Protein AF-A0A812RC47-F1 (afdb_monomer_lite)

Foldseek 3Di:
DDDPPPDPPPDPVVVVVVVVVVVLVVLLVCVVVVPPVLLVLLQVLLVLLQVQLQLLLLQLLCVLQVCVVPDDDPVADLQQLPLLPLLDASNNSNSSSNSVVVVLVVDPVNVVSLVSLQVSLVSNVSCVVSVHDHDDDVSSLVSLVSNLVSLVVVVVVCVVPVGGDSLSSLVSSLVSSCVNPPSSVVVNVSSLVVVVVVVVDDDDPDDDPPPSCVVVVVVVVVVVVVPDDD

Organism: NCBI:txid1628268

pLDDT: mean 75.76, std 19.83, range [28.8, 97.38]

Structure (mmCIF, N/CA/C/O backbone):
data_AF-A0A812RC47-F1
#
_entry.id   AF-A0A812RC47-F1
#
loop_
_atom_site.group_PDB
_atom_site.id
_atom_site.type_symbol
_atom_site.label_atom_id
_atom_site.label_alt_id
_atom_site.label_comp_id
_atom_site.label_asym_id
_atom_site.label_entity_id
_atom_site.label_seq_id
_atom_site.pdbx_PDB_ins_code
_atom_site.Cartn_x
_atom_site.Cartn_y
_atom_site.Cartn_z
_atom_site.occupancy
_atom_site.B_iso_or_equiv
_atom_site.auth_seq_id
_atom_site.auth_comp_id
_atom_site.auth_asym_id
_atom_site.auth_atom_id
_atom_site.pdbx_PDB_model_num
ATOM 1 N N . MET A 1 1 ? -8.086 52.371 41.389 1.00 37.16 1 MET A N 1
ATOM 2 C CA . MET A 1 1 ? -8.359 52.143 39.956 1.00 37.16 1 MET A CA 1
ATOM 3 C C . MET A 1 1 ? -7.541 50.956 39.489 1.00 37.16 1 MET A C 1
ATOM 5 O O . MET A 1 1 ? -6.369 50.942 39.816 1.00 37.16 1 MET A O 1
ATOM 9 N N . ALA A 1 2 ? -8.203 50.021 38.792 1.00 38.41 2 ALA A N 1
ATOM 10 C CA . ALA A 1 2 ? -7.694 49.027 37.831 1.00 38.41 2 ALA A CA 1
ATOM 11 C C . ALA A 1 2 ? -6.428 48.220 38.200 1.00 38.41 2 ALA A C 1
ATOM 13 O O . ALA A 1 2 ? -5.376 48.765 38.474 1.00 38.41 2 ALA A O 1
ATOM 14 N N . GLY A 1 3 ? -6.398 46.896 38.152 1.00 35.88 3 GLY A N 1
ATOM 15 C CA . GLY A 1 3 ? -7.344 45.906 37.667 1.00 35.88 3 GLY A CA 1
ATOM 16 C C . GLY A 1 3 ? -6.623 44.568 37.795 1.00 35.88 3 GLY A C 1
ATOM 17 O O . GLY A 1 3 ? -5.511 44.408 37.297 1.00 35.88 3 GLY A O 1
ATOM 18 N N . ARG A 1 4 ? -7.220 43.630 38.532 1.00 44.53 4 ARG A N 1
ATOM 19 C CA . ARG A 1 4 ? -6.774 42.236 38.545 1.00 44.53 4 ARG A CA 1
ATOM 20 C C . ARG A 1 4 ? -7.010 41.693 37.139 1.00 44.53 4 ARG A C 1
ATOM 22 O O . ARG A 1 4 ? -8.160 41.502 36.761 1.00 44.53 4 ARG A O 1
ATOM 29 N N . VAL A 1 5 ? -5.941 41.462 36.380 1.00 44.97 5 VAL A N 1
ATOM 30 C CA . VAL A 1 5 ? -6.005 40.659 35.155 1.00 44.97 5 VAL A CA 1
ATOM 31 C C . VAL A 1 5 ? -6.141 39.204 35.595 1.00 44.97 5 VAL A C 1
ATOM 33 O O . VAL A 1 5 ? -5.165 38.476 35.749 1.00 44.97 5 VAL A O 1
ATOM 36 N N . ALA A 1 6 ? -7.373 38.819 35.909 1.00 51.12 6 ALA A N 1
ATOM 37 C CA . ALA A 1 6 ? -7.794 37.437 35.834 1.00 51.12 6 ALA A CA 1
ATOM 38 C C . ALA A 1 6 ? -8.143 37.183 34.367 1.00 51.12 6 ALA A C 1
ATOM 40 O O . ALA A 1 6 ? -9.081 37.788 33.872 1.00 51.12 6 ALA A O 1
ATOM 41 N N . ASP A 1 7 ? -7.349 36.359 33.688 1.00 45.44 7 ASP A N 1
ATOM 42 C CA . ASP A 1 7 ? -7.797 35.564 32.539 1.00 45.44 7 ASP A CA 1
ATOM 43 C C . ASP A 1 7 ? -6.724 34.524 32.200 1.00 45.44 7 ASP A C 1
ATOM 45 O O . ASP A 1 7 ? -6.014 34.571 31.195 1.00 45.44 7 ASP A O 1
ATOM 49 N N . ALA A 1 8 ? -6.586 33.544 33.094 1.00 50.69 8 ALA A N 1
ATOM 50 C CA . ALA A 1 8 ? -5.956 32.283 32.747 1.00 50.69 8 ALA A CA 1
ATOM 51 C C . ALA A 1 8 ? -6.941 31.495 31.870 1.00 50.69 8 ALA A C 1
ATOM 53 O O . ALA A 1 8 ? -7.723 30.692 32.377 1.00 50.69 8 ALA A O 1
ATOM 54 N N . LYS A 1 9 ? -6.911 31.720 30.550 1.00 55.75 9 LYS A N 1
ATOM 55 C CA . LYS A 1 9 ? -7.492 30.776 29.585 1.00 55.75 9 LYS A CA 1
ATOM 56 C C . LYS A 1 9 ? -6.727 29.457 29.704 1.00 55.75 9 LYS A C 1
ATOM 58 O O . LYS A 1 9 ? -5.675 29.275 29.092 1.00 55.75 9 LYS A O 1
ATOM 63 N N . LEU A 1 10 ? -7.220 28.545 30.542 1.00 56.00 10 LEU A N 1
ATOM 64 C CA . LEU A 1 10 ? -6.820 27.143 30.477 1.00 56.00 10 LEU A CA 1
ATOM 65 C C . LEU A 1 10 ? -7.152 26.649 29.061 1.00 56.00 10 LEU A C 1
ATOM 67 O O . LEU A 1 10 ? -8.246 26.925 28.574 1.00 56.00 10 LEU A O 1
ATOM 71 N N . PRO A 1 11 ? -6.207 26.025 28.345 1.00 58.69 11 PRO A N 1
ATOM 72 C CA . PRO A 1 11 ? -6.233 26.102 26.897 1.00 58.69 11 PRO A CA 1
ATOM 73 C C . PRO A 1 11 ? -7.091 24.961 26.343 1.00 58.69 11 PRO A C 1
ATOM 75 O O . PRO A 1 11 ? -6.933 23.818 26.772 1.00 58.69 11 PRO A O 1
ATOM 78 N N . GLU A 1 12 ? -7.965 25.279 25.387 1.00 70.56 12 GLU A N 1
ATOM 79 C CA . GLU A 1 12 ? -9.000 24.431 24.754 1.00 70.56 12 GLU A CA 1
ATOM 80 C C . GLU A 1 12 ? -8.549 23.000 24.379 1.00 70.56 12 GLU A C 1
ATOM 82 O O . GLU A 1 12 ? -9.361 22.080 24.289 1.00 70.56 12 GLU A O 1
ATOM 87 N N . TRP A 1 13 ? -7.243 22.766 24.217 1.00 73.94 13 TRP A N 1
ATOM 88 C CA . TRP A 1 13 ? -6.687 21.437 23.967 1.00 73.94 13 TRP A CA 1
ATOM 89 C C . TRP A 1 13 ? -6.855 20.464 25.143 1.00 73.94 13 TRP A C 1
ATOM 91 O O . TRP A 1 13 ? -6.931 19.262 24.906 1.00 73.94 13 TRP A O 1
ATOM 101 N N . LYS A 1 14 ? -6.920 20.935 26.398 1.00 78.38 14 LYS A N 1
ATOM 102 C CA . LYS A 1 14 ? -7.095 20.046 27.564 1.00 78.38 14 LYS A CA 1
ATOM 103 C C . LYS A 1 14 ? -8.460 19.365 27.542 1.00 78.38 14 LYS A C 1
ATOM 105 O O . LYS A 1 14 ? -8.533 18.153 27.739 1.00 78.38 14 LYS A O 1
ATOM 110 N N . ASP A 1 15 ? -9.504 20.124 27.225 1.00 83.56 15 ASP A N 1
ATOM 111 C CA . ASP A 1 15 ? -10.865 19.603 27.102 1.00 83.56 15 ASP A CA 1
ATOM 112 C C . ASP A 1 15 ? -10.965 18.643 25.911 1.00 83.56 15 ASP A C 1
ATOM 114 O O . ASP A 1 15 ? -11.517 17.549 26.041 1.00 83.56 15 ASP A O 1
ATOM 118 N N . ALA A 1 16 ? -10.345 18.986 24.776 1.00 79.12 16 ALA A N 1
ATOM 119 C CA . ALA A 1 16 ? -10.279 18.108 23.608 1.00 79.12 16 ALA A CA 1
ATOM 120 C C . ALA A 1 16 ? -9.553 16.781 23.905 1.00 79.12 16 ALA A C 1
ATOM 122 O O . ALA A 1 16 ? -10.048 15.711 23.547 1.00 79.12 16 ALA A O 1
ATOM 123 N N . VAL A 1 17 ? -8.417 16.824 24.610 1.00 81.00 17 VAL A N 1
ATOM 124 C CA . VAL A 1 17 ? -7.675 15.624 25.037 1.00 81.00 17 VAL A CA 1
ATOM 125 C C . VAL A 1 17 ? -8.506 14.777 25.997 1.00 81.00 17 VAL A C 1
ATOM 127 O O . VAL A 1 17 ? -8.524 13.549 25.884 1.00 81.00 17 VAL A O 1
ATOM 130 N N . GLN A 1 18 ? -9.229 15.406 26.923 1.00 87.81 18 GLN A N 1
ATOM 131 C CA . GLN A 1 18 ? -10.101 14.691 27.846 1.00 87.81 18 GLN A CA 1
ATOM 132 C C . GLN A 1 18 ? -11.252 13.991 27.110 1.00 87.81 18 GLN A C 1
ATOM 134 O O . GLN A 1 18 ? -11.511 12.816 27.371 1.00 87.81 18 GLN A O 1
ATOM 139 N N . GLN A 1 19 ? -11.893 14.663 26.150 1.00 86.25 19 GLN A N 1
ATOM 140 C CA . GLN A 1 19 ? -12.938 14.062 25.315 1.00 86.25 19 GLN A CA 1
ATOM 141 C C . GLN A 1 19 ? -12.402 12.902 24.467 1.00 86.25 19 GLN A C 1
ATOM 143 O O . GLN A 1 19 ? -13.005 11.827 24.440 1.00 86.25 19 GLN A O 1
ATOM 148 N N . ALA A 1 20 ? -11.238 13.076 23.837 1.00 82.06 20 ALA A N 1
ATOM 149 C CA . ALA A 1 20 ? -10.586 12.017 23.073 1.00 82.06 20 ALA A CA 1
ATOM 150 C C . ALA A 1 20 ? -10.277 10.794 23.952 1.00 82.06 20 ALA A C 1
ATOM 152 O O . ALA A 1 20 ? -10.589 9.669 23.572 1.00 82.06 20 ALA A O 1
ATOM 153 N N . SER A 1 21 ? -9.755 11.004 25.164 1.00 86.25 21 SER A N 1
ATOM 154 C CA . SER A 1 21 ? -9.466 9.932 26.127 1.00 86.25 21 SER A CA 1
ATOM 155 C C . SER A 1 21 ? -10.707 9.112 26.490 1.00 86.25 21 SER A C 1
ATOM 157 O O . SER A 1 21 ? -10.652 7.881 26.528 1.00 86.25 21 SER A O 1
ATOM 159 N N . LEU A 1 22 ? -11.853 9.766 26.708 1.00 92.31 22 LEU A N 1
ATOM 160 C CA . LEU A 1 22 ? -13.112 9.068 26.978 1.00 92.31 22 LEU A CA 1
ATOM 161 C C . LEU A 1 22 ? -13.549 8.210 25.788 1.00 92.31 22 LEU A C 1
ATOM 163 O O . LEU A 1 22 ? -13.948 7.062 25.981 1.00 92.31 22 LEU A O 1
ATOM 167 N N . LYS A 1 23 ? -13.417 8.738 24.569 1.00 91.62 23 LYS A N 1
ATOM 168 C CA . LYS A 1 23 ? -13.778 8.020 23.343 1.00 91.62 23 LYS A CA 1
ATOM 169 C C . LYS A 1 23 ? -12.860 6.839 23.057 1.00 91.62 23 LYS A C 1
ATOM 171 O O . LYS A 1 23 ? -13.359 5.773 22.713 1.00 91.62 23 LYS A O 1
ATOM 176 N N . VAL A 1 24 ? -11.556 6.984 23.286 1.00 87.81 24 VAL A N 1
ATOM 177 C CA . VAL A 1 24 ? -10.600 5.871 23.185 1.00 87.81 24 VAL A CA 1
ATOM 178 C C . VAL A 1 24 ? -10.946 4.780 24.199 1.00 87.81 24 VAL A C 1
ATOM 180 O O . VAL A 1 24 ? -11.031 3.617 23.828 1.00 87.81 24 VAL A O 1
ATOM 183 N N . ARG A 1 25 ? -11.251 5.131 25.457 1.00 91.12 25 ARG A N 1
ATOM 184 C CA . ARG A 1 25 ? -11.663 4.142 26.474 1.00 91.12 25 ARG A CA 1
ATOM 185 C C . ARG A 1 25 ? -12.954 3.415 26.103 1.00 91.12 25 ARG A C 1
ATOM 187 O O . ARG A 1 25 ? -13.061 2.214 26.335 1.00 91.12 25 ARG A O 1
ATOM 194 N N . GLU A 1 26 ? -13.940 4.135 25.573 1.00 94.06 26 GLU A N 1
ATOM 195 C CA . GLU A 1 26 ? -15.196 3.558 25.083 1.00 94.06 26 GLU A CA 1
ATOM 196 C C . GLU A 1 26 ? -14.932 2.572 23.937 1.00 94.06 26 GLU A C 1
ATOM 198 O O . GLU A 1 26 ? -15.389 1.432 23.982 1.00 94.06 26 GLU A O 1
ATOM 203 N N . PHE A 1 27 ? -14.125 2.980 22.959 1.00 92.44 27 PHE A N 1
ATOM 204 C CA . PHE A 1 27 ? -13.702 2.147 21.839 1.00 92.44 27 PHE A CA 1
ATOM 205 C C . PHE A 1 27 ? -12.956 0.883 22.298 1.00 92.44 27 PHE A C 1
ATOM 207 O O . PHE A 1 27 ? -13.330 -0.219 21.905 1.00 92.44 27 PHE A O 1
ATOM 214 N N . THR A 1 28 ? -11.974 1.009 23.198 1.00 91.50 28 THR A N 1
ATOM 215 C CA . THR A 1 28 ? -11.234 -0.134 23.760 1.00 91.50 28 THR A CA 1
ATOM 216 C C . THR A 1 28 ? -12.164 -1.116 24.468 1.00 91.50 28 THR A C 1
ATOM 218 O O . THR A 1 28 ? -12.041 -2.321 24.271 1.00 91.50 28 THR A O 1
ATOM 221 N N . LYS A 1 29 ? -13.132 -0.627 25.256 1.00 94.81 29 LYS A N 1
ATOM 222 C CA . LYS A 1 29 ? -14.120 -1.496 25.916 1.00 94.81 29 LYS A CA 1
ATOM 223 C C . LYS A 1 29 ? -14.969 -2.268 24.908 1.00 94.81 29 LYS A C 1
ATOM 225 O O . LYS A 1 29 ? -15.199 -3.456 25.104 1.00 94.81 29 LYS A O 1
ATOM 230 N N . ARG A 1 30 ? -15.419 -1.610 23.835 1.00 95.56 30 ARG A N 1
ATOM 231 C CA . ARG A 1 30 ? -16.206 -2.247 22.765 1.00 95.56 30 ARG A CA 1
ATOM 232 C C . ARG A 1 30 ? -15.398 -3.311 22.015 1.00 95.56 30 ARG A C 1
ATOM 234 O O . ARG A 1 30 ? -15.924 -4.386 21.742 1.00 95.56 30 ARG A O 1
ATOM 241 N N . LEU A 1 31 ? -14.110 -3.059 21.761 1.00 92.06 31 LEU A N 1
ATOM 242 C CA . LEU A 1 31 ? -13.199 -4.060 21.190 1.00 92.06 31 LEU A CA 1
ATOM 243 C C . LEU A 1 31 ? -12.995 -5.260 22.121 1.00 92.06 31 LEU A C 1
ATOM 245 O O . LEU A 1 31 ? -13.094 -6.404 21.687 1.00 92.06 31 LEU A O 1
ATOM 249 N N . GLN A 1 32 ? -12.764 -5.019 23.413 1.00 92.00 32 GLN A N 1
ATOM 250 C CA . GLN A 1 32 ? -12.616 -6.088 24.407 1.00 92.00 32 GLN A CA 1
ATOM 251 C C . GLN A 1 32 ? -13.890 -6.929 24.548 1.00 92.00 32 GLN A C 1
ATOM 253 O O . GLN A 1 32 ? -13.811 -8.134 24.767 1.00 92.00 32 GLN A O 1
ATOM 258 N N . ALA A 1 33 ? -15.056 -6.308 24.368 1.00 94.56 33 ALA A N 1
ATOM 259 C CA . ALA A 1 33 ? -16.343 -6.992 24.317 1.00 94.56 33 ALA A CA 1
ATOM 260 C C . ALA A 1 33 ? -16.590 -7.759 23.002 1.00 94.56 33 ALA A C 1
ATOM 262 O O . ALA A 1 33 ? -17.641 -8.380 22.868 1.00 94.56 33 ALA A O 1
ATOM 263 N N . GLN A 1 34 ? -15.649 -7.725 22.048 1.00 93.06 34 GLN A N 1
ATOM 264 C CA . GLN A 1 34 ? -15.748 -8.376 20.737 1.00 93.06 34 GLN A CA 1
ATOM 265 C C . GLN A 1 34 ? -17.022 -7.976 19.973 1.00 93.06 34 GLN A C 1
ATOM 267 O O . GLN A 1 34 ? -17.684 -8.804 19.348 1.00 93.06 34 GLN A O 1
ATOM 272 N N . GLU A 1 35 ? -17.390 -6.692 20.032 1.00 96.38 35 GLU A N 1
ATOM 273 C CA . GLU A 1 35 ? -18.564 -6.183 19.324 1.00 96.38 35 GLU A CA 1
ATOM 274 C C . GLU A 1 35 ? -18.412 -6.376 17.804 1.00 96.38 35 GLU A C 1
ATOM 276 O O . GLU A 1 35 ? -17.546 -5.768 17.174 1.00 96.38 35 GLU A O 1
ATOM 281 N N . ALA A 1 36 ? -19.277 -7.206 17.211 1.00 94.06 36 ALA A N 1
ATOM 282 C CA . ALA A 1 36 ? -19.145 -7.663 15.826 1.00 94.06 36 ALA A CA 1
ATOM 283 C C . ALA A 1 36 ? -19.060 -6.517 14.803 1.00 94.06 36 ALA A C 1
ATOM 285 O O . ALA A 1 36 ? -18.162 -6.500 13.966 1.00 94.06 36 ALA A O 1
ATOM 286 N N . SER A 1 37 ? -19.933 -5.513 14.919 1.00 94.88 37 SER A N 1
ATOM 287 C CA . SER A 1 37 ? -19.953 -4.351 14.018 1.00 94.88 37 SER A CA 1
ATOM 288 C C . SER A 1 37 ? -18.658 -3.533 14.078 1.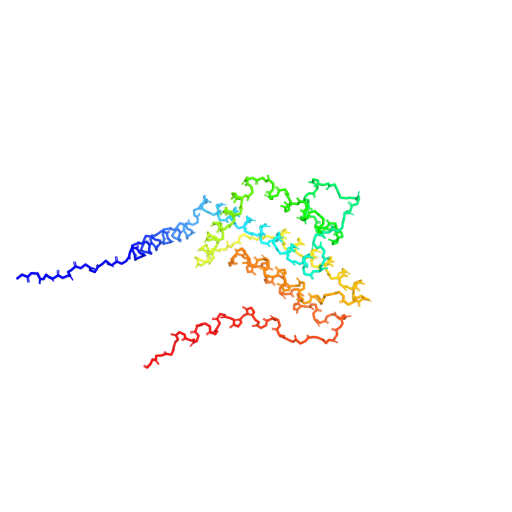00 94.88 37 SER A C 1
ATOM 290 O O . SER A 1 37 ? -18.223 -2.963 13.075 1.00 94.88 37 SER A O 1
ATOM 292 N N . LEU A 1 38 ? -18.018 -3.477 15.250 1.00 93.50 38 LEU A N 1
ATOM 293 C CA . LEU A 1 38 ? -16.746 -2.793 15.423 1.00 93.50 38 LEU A CA 1
ATOM 294 C C . LEU A 1 38 ? -15.606 -3.608 14.814 1.00 93.50 38 LEU A C 1
ATOM 296 O O . LEU A 1 38 ? -14.773 -3.034 14.121 1.00 93.50 38 LEU A O 1
ATOM 300 N N . LEU A 1 39 ? -15.592 -4.927 15.010 1.00 92.69 39 LEU A N 1
ATOM 301 C CA . LEU A 1 39 ? -14.596 -5.813 14.399 1.00 92.69 39 LEU A CA 1
ATOM 302 C C . LEU A 1 39 ? -14.667 -5.784 12.866 1.00 92.69 39 LEU A C 1
ATOM 304 O O . LEU A 1 39 ? -13.632 -5.666 12.214 1.00 92.69 39 LEU A O 1
ATOM 308 N N . GLU A 1 40 ? -15.872 -5.797 12.289 1.00 93.00 40 GLU A N 1
ATOM 309 C CA . GLU A 1 40 ? -16.079 -5.611 10.846 1.00 93.00 40 GLU A CA 1
ATOM 310 C C . GLU A 1 40 ? -15.547 -4.252 10.366 1.00 93.00 40 GLU A C 1
ATOM 312 O O . GLU A 1 40 ? -14.897 -4.155 9.324 1.00 93.00 40 GLU A O 1
ATOM 317 N N . CYS A 1 41 ? -15.775 -3.191 11.145 1.00 93.06 41 CYS A N 1
ATOM 318 C CA . CYS A 1 41 ? -15.248 -1.866 10.836 1.00 93.06 41 CYS A CA 1
ATOM 319 C C . CYS A 1 41 ? -13.710 -1.840 10.853 1.00 93.06 41 CYS A C 1
ATOM 321 O O . CYS A 1 41 ? -13.108 -1.252 9.952 1.00 93.06 41 CYS A O 1
ATOM 323 N N . ILE A 1 42 ? -13.073 -2.503 11.826 1.00 91.19 42 ILE A N 1
ATOM 324 C CA . ILE A 1 42 ? -11.610 -2.629 11.894 1.00 91.19 42 ILE A CA 1
ATOM 325 C C . ILE A 1 42 ? -11.064 -3.440 10.722 1.00 91.19 42 ILE A C 1
ATOM 327 O O . ILE A 1 42 ? -10.060 -3.036 10.144 1.00 91.19 42 ILE A O 1
ATOM 331 N N . ASP A 1 43 ? -11.729 -4.521 10.317 1.00 90.31 43 ASP A N 1
ATOM 332 C CA . ASP A 1 43 ? -11.318 -5.300 9.146 1.00 90.31 43 ASP A CA 1
ATOM 333 C C . ASP A 1 43 ? -11.318 -4.451 7.863 1.00 90.31 43 ASP A C 1
ATOM 335 O O . ASP A 1 43 ? -10.330 -4.405 7.124 1.00 90.31 43 ASP A O 1
ATOM 339 N N . VAL A 1 44 ? -12.401 -3.708 7.623 1.00 91.12 44 VAL A N 1
ATOM 340 C CA . VAL A 1 44 ? -12.503 -2.806 6.467 1.00 91.12 44 VAL A CA 1
ATOM 341 C C . VAL A 1 44 ? -11.453 -1.695 6.541 1.00 91.12 44 VAL A C 1
ATOM 343 O O . VAL A 1 44 ? -10.813 -1.386 5.532 1.00 91.12 44 VAL A O 1
ATOM 346 N N . ALA A 1 45 ? -11.253 -1.104 7.723 1.00 90.25 45 ALA A N 1
ATOM 347 C CA . ALA A 1 45 ? -10.234 -0.084 7.943 1.00 90.25 45 ALA A CA 1
ATOM 348 C C . ALA A 1 45 ? -8.830 -0.630 7.645 1.00 90.25 45 ALA A C 1
ATOM 350 O O . ALA A 1 45 ? -8.058 0.011 6.932 1.00 90.25 45 ALA A O 1
ATOM 351 N N . TYR A 1 46 ? -8.524 -1.839 8.114 1.00 87.31 46 TYR A N 1
ATOM 352 C CA . TYR A 1 46 ? -7.219 -2.460 7.932 1.00 87.31 46 TYR A CA 1
ATOM 353 C C . TYR A 1 46 ? -6.906 -2.746 6.465 1.00 87.31 46 TYR A C 1
ATOM 355 O O . TYR A 1 46 ? -5.838 -2.374 5.972 1.00 87.31 46 TYR A O 1
ATOM 363 N N . ARG A 1 47 ? -7.873 -3.306 5.728 1.00 88.38 47 ARG A N 1
ATOM 364 C CA . ARG A 1 47 ? -7.745 -3.525 4.280 1.00 88.38 47 ARG A CA 1
ATOM 365 C C . ARG A 1 47 ? -7.530 -2.224 3.514 1.00 88.38 47 ARG A C 1
ATOM 367 O O . ARG A 1 47 ? -6.706 -2.185 2.603 1.00 88.38 47 ARG A O 1
ATOM 374 N N . LEU A 1 48 ? -8.234 -1.153 3.886 1.00 88.81 48 LEU A N 1
ATOM 375 C CA . LEU A 1 48 ? -8.078 0.149 3.238 1.00 88.81 48 LEU A CA 1
ATOM 376 C C . LEU A 1 48 ? -6.671 0.724 3.445 1.00 88.81 48 LEU A C 1
ATOM 378 O O . LEU A 1 48 ? -6.058 1.207 2.494 1.00 88.81 48 LEU A O 1
ATOM 382 N N . VAL A 1 49 ? -6.159 0.646 4.673 1.00 86.31 49 VAL A N 1
ATOM 383 C CA . VAL A 1 49 ? -4.827 1.150 5.021 1.00 86.31 49 VAL A CA 1
ATOM 384 C C . VAL A 1 49 ? -3.736 0.375 4.291 1.00 86.31 49 VAL A C 1
ATOM 386 O O . VAL A 1 49 ? -2.827 0.983 3.731 1.00 86.31 49 VAL A O 1
ATOM 389 N N . LEU A 1 50 ? -3.839 -0.953 4.235 1.00 85.44 50 LEU A N 1
ATOM 390 C CA . LEU A 1 50 ? -2.865 -1.769 3.515 1.00 85.44 50 LEU A CA 1
ATOM 391 C C . LEU A 1 50 ? -2.940 -1.581 2.005 1.00 85.44 50 LEU A C 1
ATOM 393 O O . LEU A 1 50 ? -1.896 -1.484 1.371 1.00 85.44 50 LEU A O 1
ATOM 397 N N . ALA A 1 51 ? -4.137 -1.473 1.425 1.00 88.62 51 ALA A N 1
ATOM 398 C CA . ALA A 1 51 ? -4.280 -1.188 0.001 1.00 88.62 51 ALA A CA 1
ATOM 399 C C . ALA A 1 51 ? -3.592 0.130 -0.386 1.00 88.62 51 ALA A C 1
ATOM 401 O O . ALA A 1 51 ? -2.857 0.172 -1.373 1.00 88.62 51 ALA A O 1
ATOM 402 N N . GLU A 1 52 ? -3.796 1.189 0.401 1.00 88.31 52 GLU A N 1
ATOM 403 C CA . GLU A 1 52 ? -3.165 2.484 0.139 1.00 88.31 52 GLU A CA 1
ATOM 404 C C . GLU A 1 52 ? -1.656 2.444 0.417 1.00 88.31 52 GLU A C 1
ATOM 406 O O . GLU A 1 52 ? -0.876 2.932 -0.395 1.00 88.31 52 GLU A O 1
ATOM 411 N N . GLY A 1 53 ? -1.222 1.787 1.497 1.00 85.44 53 GLY A N 1
ATOM 412 C CA . GLY A 1 53 ? 0.197 1.623 1.815 1.00 85.44 53 GLY A CA 1
ATOM 413 C C . GLY A 1 53 ? 0.960 0.839 0.743 1.00 85.44 53 GLY A C 1
ATOM 414 O O . GLY A 1 53 ? 2.046 1.252 0.340 1.00 85.44 53 GLY A O 1
ATOM 415 N N . VAL A 1 54 ? 0.401 -0.269 0.245 1.00 89.19 54 VAL A N 1
ATOM 416 C CA . VAL A 1 54 ? 1.005 -1.070 -0.836 1.00 89.19 54 VAL A CA 1
ATOM 417 C C . VAL A 1 54 ? 1.102 -0.251 -2.117 1.00 89.19 54 VAL A C 1
ATOM 419 O O . VAL A 1 54 ? 2.154 -0.244 -2.753 1.00 89.19 54 VAL A O 1
ATOM 422 N N . ARG A 1 55 ? 0.050 0.497 -2.466 1.00 92.50 55 ARG A N 1
ATOM 423 C CA . ARG A 1 55 ? 0.061 1.408 -3.616 1.00 92.50 55 ARG A CA 1
ATOM 424 C C . ARG A 1 55 ? 1.170 2.456 -3.492 1.00 92.50 55 ARG A C 1
ATOM 426 O O . ARG A 1 55 ? 1.984 2.585 -4.405 1.00 92.50 55 ARG A O 1
ATOM 433 N N . SER A 1 56 ? 1.246 3.153 -2.356 1.00 89.94 56 SER A N 1
ATOM 434 C CA . SER A 1 56 ? 2.308 4.129 -2.074 1.00 89.94 56 SER A CA 1
ATOM 435 C C . SER A 1 56 ? 3.699 3.494 -2.126 1.00 89.94 56 SER A C 1
ATOM 437 O O . SER A 1 56 ? 4.630 4.091 -2.662 1.00 89.94 56 SER A O 1
ATOM 439 N N . GLY A 1 57 ? 3.836 2.272 -1.611 1.00 89.88 57 GLY A N 1
ATOM 440 C CA . GLY A 1 57 ? 5.053 1.469 -1.680 1.00 89.88 57 GLY A CA 1
ATOM 441 C C . GLY A 1 57 ? 5.504 1.184 -3.111 1.00 89.88 57 GLY A C 1
ATOM 442 O O . GLY A 1 57 ? 6.640 1.489 -3.465 1.00 89.88 57 GLY A O 1
ATOM 443 N N . ILE A 1 58 ? 4.605 0.664 -3.951 1.00 93.75 58 ILE A N 1
ATOM 444 C CA . ILE A 1 58 ? 4.876 0.375 -5.367 1.00 93.75 58 ILE A CA 1
ATOM 445 C C . ILE A 1 58 ? 5.310 1.644 -6.107 1.00 93.75 58 ILE A C 1
ATOM 447 O O . ILE A 1 58 ? 6.313 1.618 -6.822 1.00 93.75 58 ILE A O 1
ATOM 451 N N . ILE A 1 59 ? 4.600 2.760 -5.912 1.00 94.38 59 ILE A N 1
ATOM 452 C CA . ILE A 1 59 ? 4.930 4.044 -6.550 1.00 94.38 59 ILE A CA 1
ATOM 453 C C . ILE A 1 59 ? 6.310 4.530 -6.109 1.00 94.38 59 ILE A C 1
ATOM 455 O O . ILE A 1 59 ? 7.137 4.854 -6.961 1.00 94.38 59 ILE A O 1
ATOM 459 N N . ALA A 1 60 ? 6.584 4.539 -4.802 1.00 90.25 60 ALA A N 1
ATOM 460 C CA . ALA A 1 60 ? 7.873 4.968 -4.266 1.00 90.25 60 ALA A CA 1
ATOM 461 C C . ALA A 1 60 ? 9.024 4.110 -4.815 1.00 90.25 60 ALA A C 1
ATOM 463 O O . ALA A 1 60 ? 10.054 4.641 -5.226 1.00 90.25 60 ALA A O 1
ATOM 464 N N . THR A 1 61 ? 8.841 2.789 -4.896 1.00 90.94 61 THR A N 1
ATOM 465 C CA . THR A 1 61 ? 9.828 1.888 -5.499 1.00 90.94 61 THR A CA 1
ATOM 466 C C . THR A 1 61 ? 10.022 2.160 -6.992 1.00 90.94 61 THR A C 1
ATOM 468 O O . THR A 1 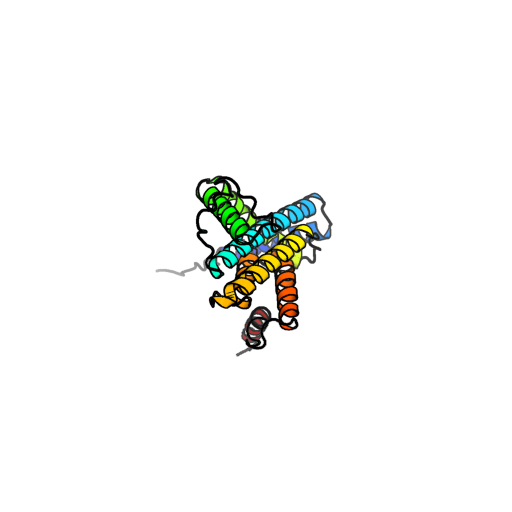61 ? 11.160 2.213 -7.452 1.00 90.94 61 THR A O 1
ATOM 471 N N . CYS A 1 62 ? 8.951 2.380 -7.759 1.00 93.75 62 CYS A N 1
ATOM 472 C CA . CYS A 1 62 ? 9.064 2.708 -9.183 1.00 93.75 62 CYS A CA 1
ATOM 473 C C . CYS A 1 62 ? 9.782 4.048 -9.404 1.00 93.75 62 CYS A C 1
ATOM 475 O O . CYS A 1 62 ? 10.624 4.147 -10.294 1.00 93.75 62 CYS A O 1
ATOM 477 N N . GLN A 1 63 ? 9.511 5.060 -8.574 1.00 92.38 63 GLN A N 1
ATOM 478 C CA . GLN A 1 63 ? 10.234 6.337 -8.586 1.00 92.38 63 GLN A CA 1
ATOM 479 C C . GLN A 1 63 ? 11.725 6.141 -8.301 1.00 92.38 63 GLN A C 1
ATOM 481 O O . GLN A 1 63 ? 12.569 6.634 -9.047 1.00 92.38 63 GLN A O 1
ATOM 486 N N . GLU A 1 64 ? 12.051 5.361 -7.272 1.00 89.00 64 GLU A N 1
ATOM 487 C CA . GLU A 1 64 ? 13.432 5.064 -6.886 1.00 89.00 64 GLU A CA 1
ATOM 488 C C . GLU A 1 64 ? 14.205 4.309 -7.983 1.00 89.00 64 GLU A C 1
ATOM 490 O O . GLU A 1 64 ? 15.411 4.500 -8.152 1.00 89.00 64 GLU A O 1
ATOM 495 N N . LEU A 1 65 ? 13.510 3.484 -8.769 1.00 89.50 65 LEU A N 1
ATOM 496 C CA . LEU A 1 65 ? 14.060 2.750 -9.911 1.00 89.50 65 LEU A CA 1
ATOM 497 C C . LEU A 1 65 ? 14.029 3.542 -11.228 1.00 89.50 65 LEU A C 1
ATOM 499 O O . LEU A 1 65 ? 14.368 2.988 -12.272 1.00 89.50 65 LEU A O 1
ATOM 503 N N . SER A 1 66 ? 13.653 4.826 -11.195 1.00 90.50 66 SER A N 1
ATOM 504 C CA . SER A 1 66 ? 13.518 5.682 -12.386 1.00 90.50 66 SER A CA 1
ATOM 505 C C . SER A 1 66 ? 12.527 5.139 -13.430 1.00 90.50 66 SER A C 1
ATOM 507 O O . SER A 1 66 ? 12.687 5.353 -14.628 1.00 90.50 66 SER A O 1
ATOM 509 N N . LEU A 1 67 ? 11.482 4.449 -12.967 1.00 92.06 67 LEU A N 1
ATOM 510 C CA . LEU A 1 67 ? 10.356 3.947 -13.764 1.00 92.06 67 LEU A CA 1
ATOM 511 C C . LEU A 1 67 ? 9.134 4.880 -13.703 1.00 92.06 67 LEU A C 1
ATOM 513 O O . LEU A 1 67 ? 8.029 4.475 -14.057 1.00 92.06 67 LEU A O 1
ATOM 517 N N . TRP A 1 68 ? 9.309 6.113 -13.216 1.00 93.75 68 TRP A N 1
ATOM 518 C CA . TRP A 1 68 ? 8.221 7.060 -12.982 1.00 93.75 68 TRP A CA 1
ATOM 519 C C . TRP A 1 68 ? 8.566 8.482 -13.471 1.00 93.75 68 TRP A C 1
ATOM 521 O O . TRP A 1 68 ? 9.517 9.071 -12.954 1.00 93.75 68 TRP A O 1
ATOM 531 N N . PRO A 1 69 ? 7.790 9.081 -14.397 1.00 93.31 69 PRO A N 1
ATOM 532 C CA . PRO A 1 69 ? 6.726 8.439 -15.165 1.00 93.31 69 PRO A CA 1
ATOM 533 C C . PRO A 1 69 ? 7.296 7.337 -16.082 1.00 93.31 69 PRO A C 1
ATOM 535 O O . PRO A 1 69 ? 8.405 7.489 -16.599 1.00 93.31 69 PRO A O 1
ATOM 538 N N . PRO A 1 70 ? 6.565 6.233 -16.289 1.00 92.25 70 PRO A N 1
ATOM 539 C CA . PRO A 1 70 ? 7.000 5.174 -17.187 1.00 92.25 70 PRO A CA 1
ATOM 540 C C . PRO A 1 70 ? 6.938 5.642 -18.651 1.00 92.25 70 PRO A C 1
ATOM 542 O O . PRO A 1 70 ? 6.075 6.453 -19.006 1.00 92.25 70 PRO A O 1
ATOM 545 N N . PRO A 1 71 ? 7.836 5.151 -19.525 1.00 87.38 71 PRO A N 1
ATOM 546 C CA . PRO A 1 71 ? 7.684 5.347 -20.960 1.00 87.38 71 PRO A CA 1
ATOM 547 C C . PRO A 1 71 ? 6.404 4.643 -21.445 1.00 87.38 71 PRO A C 1
ATOM 549 O O . PRO A 1 71 ? 6.108 3.554 -20.946 1.00 87.38 71 PRO A O 1
ATOM 552 N N . PRO A 1 72 ? 5.669 5.207 -22.425 1.00 81.12 72 PRO A N 1
ATOM 553 C CA . PRO A 1 72 ? 4.435 4.606 -22.919 1.00 81.12 72 PRO A CA 1
ATOM 554 C C . PRO A 1 72 ? 4.640 3.149 -23.335 1.00 81.12 72 PRO A C 1
ATOM 556 O O . PRO A 1 72 ? 5.469 2.849 -24.198 1.00 81.12 72 PRO A O 1
ATOM 559 N N . ASN A 1 73 ? 3.876 2.246 -22.725 1.00 85.25 73 ASN A N 1
ATOM 560 C CA . ASN A 1 73 ? 3.884 0.833 -23.072 1.00 85.25 73 ASN A CA 1
ATOM 561 C C . ASN A 1 73 ? 2.702 0.532 -24.008 1.00 85.25 73 ASN A C 1
ATOM 563 O O . ASN A 1 73 ? 1.561 0.636 -23.565 1.00 85.25 73 ASN A O 1
ATOM 567 N N . PRO A 1 74 ? 2.933 0.132 -25.273 1.00 82.50 74 PRO A N 1
ATOM 568 C CA . PRO A 1 74 ? 1.854 -0.111 -26.233 1.00 82.50 74 PRO A CA 1
ATOM 569 C C . PRO A 1 74 ? 0.978 -1.324 -25.879 1.00 82.50 74 PRO A C 1
ATOM 571 O O . PRO A 1 74 ? -0.043 -1.536 -26.521 1.00 82.50 74 PRO A O 1
ATOM 574 N N . HIS A 1 75 ? 1.380 -2.132 -24.894 1.00 88.88 75 HIS A N 1
ATOM 575 C CA . HIS A 1 75 ? 0.637 -3.304 -24.429 1.00 88.88 75 HIS A CA 1
ATOM 576 C C . HIS A 1 75 ? -0.179 -3.046 -23.154 1.00 88.88 75 HIS A C 1
ATOM 578 O O . HIS A 1 75 ? -0.757 -3.986 -22.612 1.00 88.88 75 HIS A O 1
ATOM 584 N N . VAL A 1 76 ? -0.194 -1.810 -22.647 1.00 93.25 76 VAL A N 1
ATOM 585 C CA . VAL A 1 76 ? -0.977 -1.416 -21.471 1.00 93.25 76 VAL A CA 1
ATOM 586 C C . VAL A 1 76 ? -1.902 -0.278 -21.875 1.00 93.25 76 VAL A C 1
ATOM 588 O O . VAL A 1 76 ? -1.443 0.808 -22.225 1.00 93.25 76 VAL A O 1
ATOM 591 N N . GLU A 1 77 ? -3.20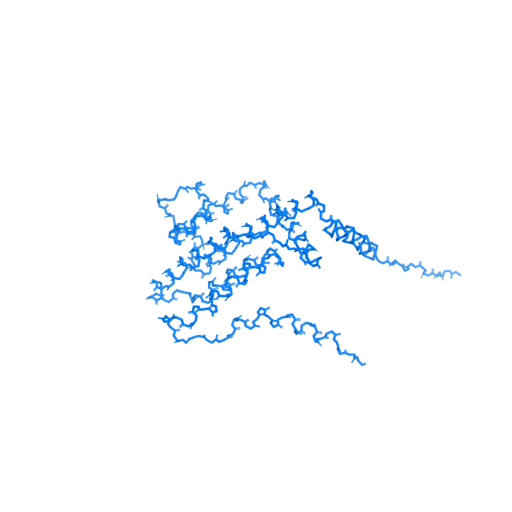5 -0.535 -21.818 1.00 93.12 77 GLU A N 1
ATOM 592 C CA . GLU A 1 77 ? -4.226 0.467 -22.117 1.00 93.12 77 GLU A CA 1
ATOM 593 C C . GLU A 1 77 ? -4.169 1.631 -21.115 1.00 93.12 77 GLU A C 1
ATOM 595 O O . GLU A 1 77 ? -3.769 1.469 -19.960 1.00 93.12 77 GLU A O 1
ATOM 600 N N . ALA A 1 78 ? -4.573 2.830 -21.542 1.00 89.50 78 ALA A N 1
ATOM 601 C CA . ALA A 1 78 ? -4.481 4.038 -20.713 1.00 89.50 78 ALA A CA 1
ATOM 602 C C . ALA A 1 78 ? -5.384 4.000 -19.464 1.00 89.50 78 ALA A C 1
ATOM 604 O O . ALA A 1 78 ? -5.115 4.693 -18.483 1.00 89.50 78 ALA A O 1
ATOM 605 N N . ASP A 1 79 ? -6.454 3.206 -19.496 1.00 92.25 79 ASP A N 1
ATOM 606 C CA . ASP A 1 79 ? -7.381 2.990 -18.387 1.00 92.25 79 ASP A CA 1
ATOM 607 C C . ASP A 1 79 ? -7.056 1.734 -17.556 1.00 92.25 79 ASP A C 1
ATOM 609 O O . ASP A 1 79 ? -7.647 1.543 -16.486 1.00 92.25 79 ASP A O 1
ATOM 613 N N . ASP A 1 80 ? -6.077 0.921 -17.977 1.00 95.75 80 ASP A N 1
ATOM 614 C CA . ASP A 1 80 ? -5.598 -0.224 -17.203 1.00 95.75 80 ASP A CA 1
ATOM 615 C C . ASP A 1 80 ? -4.847 0.266 -15.960 1.00 95.75 80 ASP A C 1
ATOM 617 O O . ASP A 1 80 ? -3.705 0.726 -16.015 1.00 95.75 80 ASP A O 1
ATOM 621 N N . CYS A 1 81 ? -5.521 0.157 -14.819 1.00 95.38 81 CYS A N 1
ATOM 622 C CA . CYS A 1 81 ? -5.022 0.538 -13.501 1.00 95.38 81 CYS A CA 1
ATOM 623 C C . CYS A 1 81 ? -4.737 -0.688 -12.614 1.00 95.38 81 CYS A C 1
ATOM 625 O O . CYS A 1 81 ? -4.693 -0.551 -11.392 1.00 95.38 81 CYS A O 1
ATOM 627 N N . CYS A 1 82 ? -4.612 -1.894 -13.185 1.00 95.56 82 CYS A N 1
ATOM 628 C CA . CYS A 1 82 ? -4.488 -3.153 -12.440 1.00 95.56 82 CYS A CA 1
ATOM 629 C C . CYS A 1 82 ? -3.071 -3.366 -11.867 1.00 95.56 82 CYS A C 1
ATOM 631 O O . CYS A 1 82 ? -2.408 -4.371 -12.120 1.00 95.56 82 CYS A O 1
ATOM 633 N N . PHE A 1 83 ? -2.555 -2.392 -11.116 1.00 95.44 83 PHE A N 1
ATOM 634 C CA . PHE A 1 83 ? -1.199 -2.443 -10.556 1.00 95.44 83 PHE A CA 1
ATOM 635 C C . PHE A 1 83 ? -1.032 -3.531 -9.485 1.00 95.44 83 PHE A C 1
ATOM 637 O O . PHE A 1 83 ? 0.091 -3.903 -9.160 1.00 95.44 83 PHE A O 1
ATOM 644 N N . GLN A 1 84 ? -2.141 -4.026 -8.928 1.00 95.12 84 GLN A N 1
ATOM 645 C CA . GLN A 1 84 ? -2.164 -5.123 -7.961 1.00 95.12 84 GLN A CA 1
ATOM 646 C C . GLN A 1 84 ? -1.818 -6.481 -8.585 1.00 95.12 84 GLN A C 1
ATOM 648 O O . GLN A 1 84 ? -1.512 -7.416 -7.851 1.00 95.12 84 GLN A O 1
ATOM 653 N N . ASP A 1 85 ? -1.879 -6.606 -9.914 1.00 95.31 85 ASP A N 1
ATOM 654 C CA . ASP A 1 85 ? -1.397 -7.787 -10.627 1.00 95.31 85 ASP A CA 1
ATOM 655 C C . ASP A 1 85 ? 0.137 -7.762 -10.696 1.00 95.31 85 ASP A C 1
ATOM 657 O O . ASP A 1 85 ? 0.754 -7.292 -11.656 1.00 95.31 85 ASP A O 1
ATOM 661 N N . THR A 1 86 ? 0.748 -8.263 -9.627 1.00 95.44 86 THR A N 1
ATOM 662 C CA . THR A 1 86 ? 2.199 -8.332 -9.421 1.00 95.44 86 THR A CA 1
ATOM 663 C C . THR A 1 86 ? 2.864 -9.530 -10.101 1.00 95.44 86 THR A C 1
ATOM 665 O O . THR A 1 86 ? 4.088 -9.691 -10.030 1.00 95.44 86 THR A O 1
ATOM 668 N N . SER A 1 87 ? 2.080 -10.337 -10.824 1.00 94.31 87 SER A N 1
ATOM 669 C CA . SER A 1 87 ? 2.590 -11.379 -11.716 1.00 94.31 87 SER A CA 1
ATOM 670 C C . SER A 1 87 ? 3.189 -10.794 -13.005 1.00 94.31 87 SER A C 1
ATOM 672 O O . SER A 1 87 ? 4.047 -11.416 -13.634 1.00 94.31 87 SER A O 1
ATOM 674 N N . ALA A 1 88 ? 2.787 -9.573 -13.377 1.00 95.50 88 ALA A N 1
ATOM 675 C CA . ALA A 1 88 ? 3.271 -8.877 -14.562 1.00 95.50 88 ALA A CA 1
ATOM 676 C C . ALA A 1 88 ? 4.730 -8.378 -14.418 1.00 95.50 88 ALA A C 1
ATOM 678 O O . ALA A 1 88 ? 5.213 -8.146 -13.308 1.00 95.50 88 ALA A O 1
ATOM 679 N N . PRO A 1 89 ? 5.460 -8.144 -15.528 1.00 95.06 89 PRO A N 1
ATOM 680 C CA . PRO A 1 89 ? 6.790 -7.532 -15.484 1.00 95.06 89 PRO A CA 1
ATOM 681 C C . PRO A 1 89 ? 6.787 -6.140 -14.833 1.00 95.06 89 PRO A C 1
ATOM 683 O O . PRO A 1 89 ? 5.843 -5.370 -15.011 1.00 95.06 89 PRO A O 1
ATOM 686 N N . LEU A 1 90 ? 7.882 -5.762 -14.158 1.00 94.94 90 LEU A N 1
ATOM 687 C CA . LEU A 1 90 ? 7.964 -4.492 -13.416 1.00 94.94 90 LEU A CA 1
ATOM 688 C C . LEU A 1 90 ? 7.581 -3.238 -14.237 1.00 94.94 90 LEU A C 1
ATOM 690 O O . LEU A 1 90 ? 6.844 -2.407 -13.706 1.00 94.94 90 LEU A O 1
ATOM 694 N N . PRO A 1 91 ? 7.978 -3.084 -15.519 1.00 94.88 91 PRO A N 1
ATOM 695 C CA . PRO A 1 91 ? 7.542 -1.940 -16.328 1.00 94.88 91 PRO A CA 1
ATOM 696 C C . PRO A 1 91 ? 6.027 -1.884 -16.570 1.00 94.88 91 PRO A C 1
ATOM 698 O O . PRO A 1 91 ? 5.462 -0.799 -16.674 1.00 94.88 91 PRO A O 1
ATOM 701 N N . VAL A 1 92 ? 5.359 -3.041 -16.648 1.00 96.62 92 VAL A N 1
ATOM 702 C CA . VAL A 1 92 ? 3.895 -3.122 -16.784 1.00 96.62 92 VAL A CA 1
ATOM 703 C C . VAL A 1 92 ? 3.229 -2.685 -15.481 1.00 96.62 92 VAL A C 1
ATOM 705 O O . VAL A 1 92 ? 2.322 -1.857 -15.512 1.00 96.62 92 VAL A O 1
ATOM 708 N N . ILE A 1 93 ? 3.730 -3.164 -14.336 1.00 97.12 93 ILE A N 1
ATOM 709 C CA . ILE A 1 93 ? 3.253 -2.741 -13.010 1.00 97.12 93 ILE A CA 1
ATOM 710 C C . ILE A 1 93 ? 3.405 -1.221 -12.847 1.00 97.12 93 ILE A C 1
ATOM 712 O O . ILE A 1 93 ? 2.459 -0.552 -12.433 1.00 97.12 93 ILE A O 1
ATOM 716 N N . ALA A 1 94 ? 4.561 -0.663 -13.225 1.00 96.50 94 ALA A N 1
ATOM 717 C CA . ALA A 1 94 ? 4.819 0.775 -13.161 1.00 96.50 94 ALA A CA 1
ATOM 718 C C . ALA A 1 94 ? 3.833 1.585 -14.022 1.00 96.50 94 ALA A C 1
ATOM 720 O O . ALA A 1 94 ? 3.287 2.581 -13.545 1.00 96.50 94 ALA A O 1
ATOM 721 N N . GLN A 1 95 ? 3.549 1.141 -15.256 1.00 97.00 95 GLN A N 1
ATOM 722 C CA . GLN A 1 95 ? 2.566 1.787 -16.136 1.00 97.00 95 GLN A CA 1
ATOM 723 C C . GLN A 1 95 ? 1.152 1.756 -15.549 1.00 97.00 95 GLN A C 1
ATOM 725 O O . GLN A 1 95 ? 0.495 2.794 -15.497 1.00 97.00 95 GLN A O 1
ATOM 730 N N . ARG A 1 96 ? 0.702 0.606 -15.037 1.00 97.38 96 ARG A N 1
ATOM 731 C CA . ARG A 1 96 ? -0.623 0.476 -14.409 1.00 97.38 96 ARG A CA 1
ATOM 732 C C . ARG A 1 96 ? -0.754 1.324 -13.143 1.00 97.38 96 ARG A C 1
ATOM 734 O O . ARG A 1 96 ? -1.795 1.936 -12.914 1.00 97.38 96 ARG A O 1
ATOM 741 N N . ALA A 1 97 ? 0.304 1.402 -12.334 1.00 96.62 97 ALA A N 1
ATOM 742 C CA . ALA A 1 97 ? 0.338 2.263 -11.152 1.00 96.62 97 ALA A CA 1
ATOM 743 C C . ALA A 1 97 ? 0.285 3.751 -11.539 1.00 96.62 97 ALA A C 1
ATOM 745 O O . ALA A 1 97 ? -0.396 4.535 -10.879 1.00 96.62 97 ALA A O 1
ATOM 746 N N . PHE A 1 98 ? 0.953 4.136 -12.630 1.00 96.44 98 PHE A N 1
ATOM 747 C CA . PHE A 1 98 ? 0.901 5.497 -13.164 1.00 96.44 98 PHE A CA 1
ATOM 748 C C . PHE A 1 98 ? -0.486 5.868 -13.690 1.00 96.44 98 PHE A C 1
ATOM 750 O O . PHE A 1 98 ? -0.970 6.965 -13.409 1.00 96.44 98 PHE A O 1
ATOM 757 N N . ASN A 1 99 ? -1.151 4.949 -14.389 1.00 95.56 99 ASN A N 1
ATOM 758 C CA . ASN A 1 99 ? -2.532 5.129 -14.829 1.00 95.56 99 ASN A CA 1
ATOM 759 C C . ASN A 1 99 ? -3.478 5.306 -13.625 1.00 95.56 99 ASN A C 1
ATOM 761 O O . ASN A 1 99 ? -4.307 6.219 -13.631 1.00 95.56 99 ASN A O 1
ATOM 765 N N . ASP A 1 100 ? -3.312 4.506 -12.558 1.00 95.31 100 ASP A N 1
ATOM 766 C CA . ASP A 1 100 ? -4.099 4.663 -11.325 1.00 95.31 100 ASP A CA 1
ATOM 767 C C . ASP A 1 100 ? -3.867 6.028 -10.664 1.00 95.31 100 ASP A C 1
ATOM 769 O O . ASP A 1 100 ? -4.837 6.692 -10.300 1.00 95.31 100 ASP A O 1
ATOM 773 N N . GLU A 1 101 ? -2.614 6.488 -10.562 1.00 94.12 101 GLU A N 1
ATOM 774 C CA . GLU A 1 101 ? -2.298 7.819 -10.024 1.00 94.12 101 GLU A CA 1
ATOM 775 C C . GLU A 1 101 ? -2.968 8.923 -10.851 1.00 94.12 101 GLU A C 1
ATOM 777 O O . GLU A 1 101 ? -3.644 9.793 -10.304 1.00 94.12 101 GLU A O 1
ATOM 782 N N . LYS A 1 102 ? -2.866 8.858 -12.184 1.00 93.19 102 LYS A N 1
ATOM 783 C CA . LYS A 1 102 ? -3.492 9.848 -13.071 1.00 93.19 102 LYS A CA 1
ATOM 784 C C . LYS A 1 102 ? -5.007 9.875 -12.951 1.00 93.19 102 LYS A C 1
ATOM 786 O O . LYS A 1 102 ? -5.600 10.954 -12.937 1.00 93.19 102 LYS A O 1
ATOM 791 N N . ARG A 1 103 ? -5.631 8.707 -12.817 1.00 91.62 103 ARG A N 1
ATOM 792 C CA . ARG A 1 103 ? -7.071 8.591 -12.581 1.00 91.62 103 ARG A CA 1
ATOM 793 C C . ARG A 1 103 ? -7.473 9.148 -11.212 1.00 91.62 103 ARG A C 1
ATOM 795 O O . ARG A 1 103 ? -8.545 9.735 -11.079 1.00 91.62 103 ARG A O 1
ATOM 802 N N . ARG A 1 104 ? -6.632 8.985 -10.188 1.00 90.19 104 ARG A N 1
ATOM 803 C CA . ARG A 1 104 ? -6.860 9.560 -8.853 1.00 90.19 104 ARG A CA 1
ATOM 804 C C . ARG A 1 104 ? -6.748 11.080 -8.856 1.00 90.19 104 ARG A C 1
ATOM 806 O O . ARG A 1 104 ? -7.573 11.738 -8.225 1.00 90.19 104 ARG A O 1
ATOM 813 N N . ASP A 1 105 ? -5.799 11.626 -9.608 1.00 87.94 105 ASP A N 1
ATOM 814 C CA . ASP A 1 105 ? -5.621 13.071 -9.769 1.00 87.94 105 ASP A CA 1
ATOM 815 C C . ASP A 1 105 ? -6.803 13.738 -10.490 1.00 87.94 105 ASP A C 1
ATOM 817 O O . ASP A 1 105 ? -7.152 14.880 -10.184 1.00 87.94 105 ASP A O 1
ATOM 821 N N . SER A 1 106 ? -7.444 13.041 -11.435 1.00 85.12 106 SER A N 1
ATOM 822 C CA . SER A 1 106 ? -8.521 13.605 -12.260 1.00 85.12 106 SER A CA 1
ATOM 823 C C . SER A 1 106 ? -9.905 13.601 -11.601 1.00 85.12 106 SER A C 1
ATOM 825 O O . SER A 1 106 ? -10.818 14.260 -12.100 1.00 85.12 106 SER A O 1
ATOM 827 N N . HIS A 1 107 ? -10.096 12.872 -10.497 1.00 82.94 107 HIS A N 1
ATOM 828 C CA . HIS A 1 107 ? -11.414 12.647 -9.901 1.00 82.94 107 HIS A CA 1
ATOM 829 C C . HIS A 1 107 ? -11.440 12.969 -8.396 1.00 82.94 107 HIS A C 1
ATOM 831 O O . HIS A 1 107 ? -10.836 12.283 -7.572 1.00 82.94 107 HIS A O 1
ATOM 837 N N . GLU A 1 108 ? -12.250 13.963 -8.009 1.00 79.81 108 GLU A N 1
ATOM 838 C CA . GLU A 1 108 ? -12.420 14.422 -6.614 1.00 79.81 108 GLU A CA 1
ATOM 839 C C . GLU A 1 108 ? -12.779 13.281 -5.636 1.00 79.81 108 GLU A C 1
ATOM 841 O O . GLU A 1 108 ? -12.390 13.303 -4.467 1.00 79.81 108 GLU A O 1
ATOM 846 N N . SER A 1 109 ? -13.471 12.239 -6.112 1.00 80.12 109 SER A N 1
ATOM 847 C CA . SER A 1 109 ? -13.842 11.057 -5.322 1.00 80.12 109 SER A CA 1
ATOM 848 C C . SER A 1 109 ? -12.643 10.331 -4.701 1.00 80.12 109 SER A C 1
ATOM 850 O O . SER A 1 109 ? -12.785 9.733 -3.632 1.00 80.12 109 SER A O 1
ATOM 852 N N . PHE A 1 110 ? -11.451 10.409 -5.301 1.00 80.81 110 PHE A N 1
ATOM 853 C CA . PHE A 1 110 ? -10.253 9.769 -4.749 1.00 80.81 110 PHE A CA 1
ATOM 854 C C . PHE A 1 110 ? -9.602 10.569 -3.619 1.00 80.81 110 PHE A C 1
ATOM 856 O O . PHE A 1 110 ? -8.976 9.975 -2.739 1.00 80.81 110 PHE A O 1
ATOM 863 N N . ARG A 1 111 ? -9.850 11.883 -3.521 1.00 77.94 111 ARG A N 1
ATOM 864 C CA . ARG A 1 111 ? -9.462 12.657 -2.326 1.00 77.94 111 ARG A CA 1
ATOM 865 C C . ARG A 1 111 ? -10.201 12.171 -1.084 1.00 77.94 111 ARG A C 1
ATOM 867 O O . ARG A 1 111 ? -9.640 12.157 0.011 1.00 77.94 111 ARG A O 1
ATOM 874 N N . LEU A 1 112 ? -11.455 11.739 -1.246 1.00 83.81 112 LEU A N 1
ATOM 875 C CA . LEU A 1 112 ? -12.212 11.121 -0.160 1.00 83.81 112 LEU A CA 1
ATOM 876 C C . LEU A 1 112 ? -11.616 9.764 0.236 1.00 83.81 112 LEU A C 1
ATOM 878 O O . LEU A 1 112 ? -11.589 9.451 1.422 1.00 83.81 112 LEU A O 1
ATOM 882 N N . LEU A 1 113 ? -11.116 8.980 -0.723 1.00 82.56 113 LEU A N 1
ATOM 883 C CA . LEU A 1 113 ? -10.458 7.702 -0.439 1.00 82.56 113 LEU A CA 1
ATOM 884 C C . LEU A 1 113 ? -9.180 7.887 0.380 1.00 82.56 113 LEU A C 1
ATOM 886 O O . LEU A 1 113 ? -9.030 7.209 1.392 1.00 82.56 113 LEU A O 1
ATOM 890 N N . TYR A 1 114 ? -8.334 8.860 0.028 1.00 80.69 114 TYR A N 1
ATOM 891 C CA . TYR A 1 114 ? -7.151 9.187 0.829 1.00 80.69 114 TYR A CA 1
ATOM 892 C C . TYR A 1 114 ? -7.533 9.589 2.262 1.00 80.69 114 TYR A C 1
ATOM 894 O O . TYR A 1 114 ? -7.033 9.016 3.226 1.00 80.69 114 TYR A O 1
ATOM 902 N N . LYS A 1 115 ? -8.513 10.492 2.427 1.00 84.62 115 LYS A N 1
ATOM 903 C CA . LYS A 1 115 ? -9.018 10.888 3.758 1.00 84.62 115 LYS A CA 1
ATOM 904 C C . LYS A 1 115 ? -9.562 9.705 4.564 1.00 84.62 115 LYS A C 1
ATOM 906 O O . LYS A 1 115 ? -9.357 9.641 5.778 1.00 84.62 115 LYS A O 1
ATOM 911 N N . LYS A 1 116 ? -10.261 8.774 3.907 1.00 88.25 116 LYS A N 1
ATOM 912 C CA . LYS A 1 116 ? -10.752 7.543 4.537 1.00 88.25 116 LYS A CA 1
ATOM 913 C C . LYS A 1 116 ? -9.597 6.644 4.969 1.00 88.25 116 LYS A C 1
ATOM 915 O O . LYS A 1 116 ? -9.644 6.162 6.091 1.00 88.25 116 LYS A O 1
ATOM 920 N N . ALA A 1 117 ? -8.568 6.468 4.140 1.00 85.31 117 ALA A N 1
ATOM 921 C CA . ALA A 1 117 ? -7.387 5.678 4.486 1.00 85.31 117 ALA A CA 1
ATOM 922 C C . ALA A 1 117 ? -6.632 6.283 5.682 1.00 85.31 117 ALA A C 1
ATOM 924 O O . ALA A 1 117 ? -6.329 5.570 6.633 1.00 85.31 117 ALA A O 1
ATOM 925 N N . THR A 1 118 ? -6.439 7.607 5.703 1.00 83.31 118 THR A N 1
ATOM 926 C CA . THR A 1 118 ? -5.842 8.311 6.852 1.00 83.31 118 THR A CA 1
ATOM 927 C C . THR A 1 118 ? -6.687 8.175 8.119 1.00 83.31 118 THR A C 1
ATOM 929 O O . THR A 1 118 ? -6.163 8.046 9.214 1.00 83.31 118 THR A O 1
ATOM 932 N N . THR A 1 119 ? -8.015 8.202 8.006 1.00 86.31 119 THR A N 1
ATOM 933 C CA . THR A 1 119 ? -8.888 8.023 9.178 1.00 86.31 119 THR A CA 1
ATOM 934 C C . THR A 1 119 ? -8.861 6.571 9.664 1.00 86.31 119 THR A C 1
ATOM 936 O O . THR A 1 119 ? -8.833 6.310 10.864 1.00 86.31 119 THR A O 1
ATOM 939 N N . ALA A 1 120 ? -8.840 5.624 8.727 1.00 89.25 120 ALA A N 1
ATOM 940 C CA . ALA A 1 120 ? -8.749 4.200 8.997 1.00 89.25 120 ALA A CA 1
ATOM 941 C C . ALA A 1 120 ? -7.436 3.823 9.697 1.00 89.25 120 ALA A C 1
ATOM 943 O O . ALA A 1 120 ? -7.472 2.961 10.572 1.00 89.25 120 ALA A O 1
ATOM 944 N N . SER A 1 121 ? -6.311 4.490 9.400 1.00 84.88 121 SER A N 1
ATOM 945 C CA . SER A 1 121 ? -5.042 4.211 10.088 1.00 84.88 121 SER A CA 1
ATOM 946 C C . SER A 1 121 ? -5.149 4.461 11.590 1.00 84.88 121 SER A C 1
ATOM 948 O O . SER A 1 121 ? -4.723 3.617 12.366 1.00 84.88 121 SER A O 1
ATOM 950 N N . PHE A 1 122 ? -5.831 5.531 12.020 1.00 85.00 122 PHE A N 1
ATOM 951 C CA . PHE A 1 122 ? -6.069 5.768 13.448 1.00 85.00 122 PHE A CA 1
ATOM 952 C C . PHE A 1 122 ? -6.897 4.655 14.099 1.00 85.00 122 PHE A C 1
ATOM 954 O O . PHE A 1 122 ? -6.599 4.247 15.217 1.00 85.00 122 PHE A O 1
ATOM 961 N N . LEU A 1 123 ? -7.931 4.147 13.416 1.00 88.88 123 LEU A N 1
ATOM 962 C CA . LEU A 1 123 ? -8.755 3.053 13.945 1.00 88.88 123 LEU A CA 1
ATOM 963 C C . LEU A 1 123 ? -7.938 1.775 14.138 1.00 88.88 123 LEU A C 1
ATOM 965 O O . LEU A 1 123 ? -8.073 1.113 15.166 1.00 88.88 123 LEU A O 1
ATOM 969 N N . VAL A 1 124 ? -7.086 1.448 13.166 1.00 87.50 124 VAL A N 1
ATOM 970 C CA . VAL A 1 124 ? -6.209 0.278 13.240 1.00 87.50 124 VAL A CA 1
ATOM 971 C C . VAL A 1 124 ? -5.155 0.455 14.330 1.00 87.50 124 VAL A C 1
ATOM 973 O O . VAL A 1 124 ? -4.947 -0.470 15.109 1.00 87.50 124 VAL A O 1
ATOM 976 N N . ASP A 1 125 ? -4.541 1.635 14.436 1.00 83.88 125 ASP A N 1
ATOM 977 C CA . ASP A 1 125 ? -3.542 1.932 15.464 1.00 83.88 125 ASP A CA 1
ATOM 978 C C . ASP A 1 125 ? -4.155 1.781 16.870 1.00 83.88 125 ASP A C 1
ATOM 980 O O . ASP A 1 125 ? -3.600 1.083 17.717 1.00 83.88 125 ASP A O 1
ATOM 984 N N . PHE A 1 126 ? -5.354 2.334 17.109 1.00 86.12 126 PHE A N 1
ATOM 985 C CA . PHE A 1 126 ? -6.053 2.155 18.388 1.00 86.12 126 PHE A CA 1
ATOM 986 C C . PHE A 1 126 ? -6.460 0.704 18.654 1.00 86.12 126 PHE A C 1
ATOM 988 O O . PHE A 1 126 ? -6.430 0.269 19.806 1.00 86.12 126 PHE A O 1
ATOM 995 N N . ALA A 1 127 ? -6.857 -0.049 17.626 1.00 87.00 127 ALA A N 1
ATOM 996 C CA . ALA A 1 127 ? -7.184 -1.463 17.777 1.00 87.00 127 ALA A CA 1
ATOM 997 C C . ALA A 1 127 ? -5.940 -2.289 18.140 1.00 87.00 127 ALA A C 1
ATOM 999 O O . ALA A 1 127 ? -5.993 -3.103 19.062 1.00 87.00 127 ALA A O 1
ATOM 1000 N N . SER A 1 128 ? -4.813 -2.022 17.478 1.00 84.88 128 SER A N 1
ATOM 1001 C CA . SER A 1 128 ? -3.525 -2.653 17.768 1.00 84.88 128 SER A CA 1
ATOM 1002 C C . SER A 1 128 ? -3.059 -2.352 19.195 1.00 84.88 128 SER A C 1
ATOM 1004 O O . SER A 1 128 ? -2.700 -3.271 19.928 1.00 84.88 128 SER A O 1
ATOM 1006 N N . GLU A 1 129 ? -3.126 -1.090 19.630 1.00 84.06 129 GLU A N 1
ATOM 1007 C CA . GLU A 1 129 ? -2.793 -0.683 21.008 1.00 84.06 129 GLU A CA 1
ATOM 1008 C C . GLU A 1 129 ? -3.732 -1.307 22.054 1.00 84.06 129 GLU A C 1
ATOM 1010 O O . GLU A 1 129 ? -3.331 -1.590 23.182 1.00 84.06 129 GLU A O 1
ATOM 1015 N N . ALA A 1 130 ? -4.986 -1.585 21.686 1.00 85.62 130 ALA A N 1
ATOM 1016 C CA . ALA A 1 130 ? -5.930 -2.318 22.528 1.00 85.62 130 ALA A CA 1
ATOM 1017 C C . ALA A 1 130 ? -5.662 -3.838 22.584 1.00 85.62 130 ALA A C 1
ATOM 1019 O O . ALA A 1 130 ? -6.387 -4.551 23.281 1.00 85.62 130 ALA A O 1
ATOM 1020 N N . GLY A 1 131 ? -4.645 -4.339 21.872 1.00 83.31 131 GLY A N 1
ATOM 1021 C CA . GLY A 1 131 ? -4.294 -5.758 21.803 1.00 83.31 131 GLY A CA 1
ATOM 1022 C C . GLY A 1 131 ? -5.201 -6.580 20.886 1.00 83.31 131 GLY A C 1
ATOM 1023 O O . GLY A 1 131 ? -5.215 -7.807 20.986 1.00 83.31 131 GLY A O 1
ATOM 1024 N N . GLN A 1 132 ? -5.977 -5.933 20.011 1.00 85.75 132 GLN A N 1
ATOM 1025 C CA . GLN A 1 132 ? -6.826 -6.636 19.057 1.00 85.75 132 GLN A CA 1
ATOM 1026 C C . GLN A 1 132 ? -5.959 -7.320 17.997 1.00 85.75 132 GLN A C 1
ATOM 1028 O O . GLN A 1 132 ? -5.129 -6.684 17.347 1.00 85.75 132 GLN A O 1
ATOM 1033 N N . ALA A 1 133 ? -6.197 -8.613 17.778 1.00 82.38 133 ALA A N 1
ATOM 1034 C CA . ALA A 1 133 ? -5.600 -9.317 16.654 1.00 82.38 133 ALA A CA 1
ATOM 1035 C C . ALA A 1 133 ? -6.149 -8.738 15.344 1.00 82.38 133 ALA A C 1
ATOM 1037 O O . ALA A 1 133 ? -7.367 -8.705 15.131 1.00 82.38 133 ALA A O 1
ATOM 1038 N N . LEU A 1 134 ? -5.245 -8.269 14.486 1.00 79.44 134 LEU A N 1
ATOM 1039 C CA . LEU A 1 134 ? -5.592 -7.785 13.157 1.00 79.44 134 LEU A CA 1
ATOM 1040 C C . LEU A 1 134 ? -5.778 -8.975 12.197 1.00 79.44 134 LEU A C 1
ATOM 1042 O O . LEU A 1 134 ? -5.089 -9.988 12.352 1.00 79.44 134 LEU A O 1
ATOM 1046 N N . PRO A 1 135 ? -6.705 -8.876 11.226 1.00 77.19 135 PRO A N 1
ATOM 1047 C CA . PRO A 1 135 ? -6.954 -9.931 10.251 1.00 77.19 135 PRO A CA 1
ATOM 1048 C C . PRO A 1 135 ? -5.685 -10.376 9.527 1.00 77.19 135 PRO A C 1
ATOM 1050 O O . PRO A 1 135 ? -4.838 -9.557 9.169 1.00 77.19 135 PRO A O 1
ATOM 1053 N N . ASP A 1 136 ? -5.576 -11.676 9.256 1.00 76.44 136 ASP A N 1
ATOM 1054 C CA . ASP A 1 136 ? -4.504 -12.162 8.401 1.00 76.44 136 ASP A CA 1
ATOM 1055 C C . ASP A 1 136 ? -4.774 -11.786 6.944 1.00 76.44 136 ASP A C 1
ATOM 1057 O O . ASP A 1 136 ? -5.842 -12.049 6.392 1.00 76.44 136 ASP A O 1
ATOM 1061 N N . LEU A 1 137 ? -3.787 -11.168 6.308 1.00 74.44 137 LEU A N 1
ATOM 1062 C CA . LEU A 1 137 ? -3.936 -10.572 4.987 1.00 74.44 137 LEU A CA 1
ATOM 1063 C C . LEU A 1 137 ? -2.958 -11.186 3.992 1.00 74.44 137 LEU A C 1
ATOM 1065 O O . LEU A 1 137 ? -2.190 -10.506 3.310 1.00 74.44 137 LEU A O 1
ATOM 1069 N N . GLN A 1 138 ? -3.040 -12.514 3.899 1.00 79.81 138 GLN A N 1
ATOM 1070 C CA . GLN A 1 138 ? -2.205 -13.362 3.051 1.00 79.81 138 GLN A CA 1
ATOM 1071 C C . GLN A 1 138 ? -2.127 -12.876 1.597 1.00 79.81 138 GLN A C 1
ATOM 1073 O O . GLN A 1 138 ? -1.056 -12.910 1.002 1.00 79.81 138 GLN A O 1
ATOM 1078 N N . HIS A 1 139 ? -3.224 -12.355 1.042 1.00 84.25 139 HIS A N 1
ATOM 1079 C CA . HIS A 1 139 ? -3.236 -11.817 -0.320 1.00 84.25 139 HIS A CA 1
ATOM 1080 C C . HIS A 1 139 ? -2.230 -10.667 -0.520 1.00 84.25 139 HIS A C 1
ATOM 1082 O O . HIS A 1 139 ? -1.480 -10.673 -1.492 1.00 84.25 139 HIS A O 1
ATOM 1088 N N . TYR A 1 140 ? -2.155 -9.717 0.419 1.00 83.81 140 TYR A N 1
ATOM 1089 C CA . TYR A 1 140 ? -1.199 -8.607 0.336 1.00 83.81 140 TYR A CA 1
ATOM 1090 C C . TYR A 1 140 ? 0.241 -9.078 0.549 1.00 83.81 140 TYR A C 1
ATOM 1092 O O . TYR A 1 140 ? 1.159 -8.508 -0.034 1.00 83.81 140 TYR A O 1
ATOM 1100 N N . ARG A 1 141 ? 0.445 -10.138 1.345 1.00 82.75 141 ARG A N 1
ATOM 1101 C CA . ARG A 1 141 ? 1.763 -10.770 1.490 1.00 82.75 141 ARG A CA 1
ATOM 1102 C C . ARG A 1 141 ? 2.244 -11.352 0.167 1.00 82.75 141 ARG A C 1
ATOM 1104 O O . ARG A 1 141 ? 3.332 -11.005 -0.271 1.00 82.75 141 ARG A O 1
ATOM 1111 N N . THR A 1 142 ? 1.409 -12.162 -0.487 1.00 87.75 142 THR A N 1
ATOM 1112 C CA . THR A 1 142 ? 1.710 -12.733 -1.806 1.00 87.75 142 THR A CA 1
ATOM 1113 C C . THR A 1 142 ? 1.983 -11.641 -2.839 1.00 87.75 142 THR A C 1
ATOM 1115 O O . THR A 1 142 ? 2.988 -11.713 -3.535 1.00 87.75 142 THR A O 1
ATOM 1118 N N . MET A 1 143 ? 1.157 -10.592 -2.875 1.00 89.94 143 MET A N 1
ATOM 1119 C CA . MET A 1 143 ? 1.342 -9.455 -3.782 1.00 89.94 143 MET A CA 1
ATOM 1120 C C . MET A 1 143 ? 2.688 -8.751 -3.570 1.00 89.94 143 MET A C 1
ATOM 1122 O O . MET A 1 143 ? 3.432 -8.509 -4.518 1.00 89.94 143 MET A O 1
ATOM 1126 N N . LEU A 1 144 ? 3.032 -8.435 -2.316 1.00 87.94 144 LEU A N 1
ATOM 1127 C CA . LEU A 1 144 ? 4.324 -7.831 -1.996 1.00 87.94 144 LEU A CA 1
ATOM 1128 C C . LEU A 1 144 ? 5.471 -8.773 -2.366 1.00 87.94 144 LEU A C 1
ATOM 1130 O O . LEU A 1 144 ? 6.464 -8.323 -2.927 1.00 87.94 144 LEU A O 1
ATOM 1134 N N . ASP A 1 145 ? 5.338 -10.072 -2.105 1.00 87.00 145 ASP A N 1
ATOM 1135 C CA . ASP A 1 145 ? 6.358 -11.055 -2.455 1.00 87.00 145 ASP A CA 1
ATOM 1136 C C . ASP A 1 145 ? 6.612 -11.155 -3.960 1.00 87.00 145 ASP A C 1
ATOM 1138 O O . ASP A 1 145 ? 7.765 -11.161 -4.402 1.00 87.00 145 ASP A O 1
ATOM 1142 N N . GLU A 1 146 ? 5.559 -11.199 -4.761 1.00 91.31 146 GLU A N 1
ATOM 1143 C CA . GLU A 1 146 ? 5.677 -11.185 -6.214 1.00 91.31 146 GLU A CA 1
ATOM 1144 C C . GLU A 1 146 ? 6.289 -9.872 -6.707 1.00 91.31 146 GLU A C 1
ATOM 1146 O O . GLU A 1 146 ? 7.220 -9.890 -7.513 1.00 91.31 146 GLU A O 1
ATOM 1151 N N . PHE A 1 147 ? 5.840 -8.732 -6.173 1.00 93.00 147 PHE A N 1
ATOM 1152 C CA . PHE A 1 147 ? 6.378 -7.424 -6.540 1.00 93.00 147 PHE A CA 1
ATOM 1153 C C . PHE A 1 147 ? 7.878 -7.318 -6.252 1.00 93.00 147 PHE A C 1
ATOM 1155 O O . PHE A 1 147 ? 8.653 -6.894 -7.110 1.00 93.00 147 PHE A O 1
ATOM 1162 N N . MET A 1 148 ? 8.309 -7.752 -5.067 1.00 88.69 148 MET A N 1
ATOM 1163 C CA . MET A 1 148 ? 9.721 -7.760 -4.686 1.00 88.69 148 MET A CA 1
ATOM 1164 C C . MET A 1 148 ? 10.543 -8.659 -5.619 1.00 88.69 148 MET A C 1
ATOM 1166 O O . MET A 1 148 ? 11.651 -8.287 -5.998 1.00 88.69 148 MET A O 1
ATOM 1170 N N . GLN A 1 149 ? 9.978 -9.778 -6.082 1.00 90.06 149 GLN A N 1
ATOM 1171 C CA . GLN A 1 149 ? 10.624 -10.622 -7.088 1.00 90.06 149 GLN A CA 1
ATOM 1172 C C . GLN A 1 149 ? 10.815 -9.882 -8.423 1.00 90.06 149 GLN A C 1
ATOM 1174 O O . GLN A 1 149 ? 11.893 -9.949 -9.010 1.00 90.06 149 GLN A O 1
ATOM 1179 N N . ARG A 1 150 ? 9.815 -9.118 -8.886 1.00 93.19 150 ARG A N 1
ATOM 1180 C CA . ARG A 1 150 ? 9.937 -8.299 -10.109 1.00 93.19 150 ARG A CA 1
ATOM 1181 C C . ARG A 1 150 ? 11.003 -7.207 -9.969 1.00 93.19 150 ARG A C 1
ATOM 1183 O O . ARG A 1 150 ? 11.700 -6.898 -10.934 1.00 93.19 150 ARG A O 1
ATOM 1190 N N . VAL A 1 151 ? 11.147 -6.631 -8.775 1.00 90.12 151 VAL A N 1
ATOM 1191 C CA . VAL A 1 151 ? 12.188 -5.638 -8.455 1.00 90.12 151 VAL A CA 1
ATOM 1192 C C . VAL A 1 151 ? 13.586 -6.263 -8.472 1.00 90.12 151 VAL A C 1
ATOM 1194 O O . VAL A 1 151 ? 14.514 -5.688 -9.045 1.00 90.12 151 VAL A O 1
ATOM 1197 N N . GLU A 1 152 ? 13.748 -7.448 -7.889 1.00 86.44 152 GLU A N 1
ATOM 1198 C CA . GLU A 1 152 ? 15.002 -8.210 -7.925 1.00 86.44 152 GLU A CA 1
ATOM 1199 C C . GLU A 1 152 ? 15.395 -8.558 -9.365 1.00 86.44 152 GLU A C 1
ATOM 1201 O O . GLU A 1 152 ? 16.514 -8.273 -9.791 1.00 86.44 152 GLU A O 1
ATOM 1206 N N . GLU A 1 153 ? 14.455 -9.088 -10.150 1.00 88.19 153 GLU A N 1
ATOM 1207 C CA . GLU A 1 153 ? 14.670 -9.395 -11.565 1.00 88.19 153 GLU A CA 1
ATOM 1208 C C . GLU A 1 153 ? 15.103 -8.148 -12.337 1.00 88.19 153 GLU A C 1
ATOM 1210 O O . GLU A 1 153 ? 16.108 -8.180 -13.046 1.00 88.19 153 GLU A O 1
ATOM 1215 N N . TRP A 1 154 ? 14.401 -7.027 -12.166 1.00 87.38 154 TRP A N 1
ATOM 1216 C CA . TRP A 1 154 ? 14.754 -5.767 -12.816 1.00 87.38 154 TRP A CA 1
ATOM 1217 C C . TRP A 1 154 ? 16.163 -5.302 -12.440 1.00 87.38 154 TRP A C 1
ATOM 1219 O O . TRP A 1 154 ? 17.000 -5.084 -13.313 1.00 87.38 154 TRP A O 1
ATOM 1229 N N . THR A 1 155 ? 16.467 -5.215 -11.144 1.00 83.81 155 THR A N 1
ATOM 1230 C CA . THR A 1 155 ? 17.777 -4.746 -10.660 1.00 83.81 155 THR A CA 1
ATOM 1231 C C . THR A 1 155 ? 18.929 -5.668 -11.069 1.00 83.81 155 THR A C 1
ATOM 1233 O O . THR A 1 155 ? 20.023 -5.176 -11.352 1.00 83.81 155 THR A O 1
ATOM 1236 N N . ALA A 1 156 ? 18.704 -6.979 -11.194 1.00 82.00 156 ALA A N 1
ATOM 1237 C CA . ALA A 1 156 ? 19.690 -7.928 -11.716 1.00 82.00 156 ALA A CA 1
ATOM 1238 C C . ALA A 1 156 ? 19.991 -7.706 -13.212 1.00 82.00 156 ALA A C 1
ATOM 1240 O O . ALA A 1 156 ? 21.144 -7.782 -13.640 1.00 82.00 156 ALA A O 1
ATOM 1241 N N . HIS A 1 157 ? 18.980 -7.373 -14.019 1.00 75.50 157 HIS A N 1
ATOM 1242 C CA . HIS A 1 157 ? 19.190 -7.012 -15.427 1.00 75.50 157 HIS A CA 1
ATOM 1243 C C . HIS A 1 157 ? 19.833 -5.621 -15.566 1.00 75.50 157 HIS A C 1
ATOM 1245 O O . HIS A 1 157 ? 20.677 -5.401 -16.438 1.00 75.50 157 HIS A O 1
ATOM 1251 N N . SER A 1 158 ? 19.474 -4.692 -14.678 1.00 68.19 158 SER A N 1
ATOM 1252 C CA . SER A 1 158 ? 19.916 -3.298 -14.693 1.00 68.19 158 SER A CA 1
ATOM 1253 C C . SER A 1 158 ? 21.274 -3.041 -14.029 1.00 68.19 158 SER A C 1
ATOM 1255 O O . SER A 1 158 ? 21.861 -1.981 -14.243 1.00 68.19 158 SER A O 1
ATOM 1257 N N . SER A 1 159 ? 21.830 -3.992 -13.274 1.00 55.41 159 SER A N 1
ATOM 1258 C CA . SER A 1 159 ? 23.178 -3.885 -12.682 1.00 55.41 159 SER A CA 1
ATOM 1259 C C . SER A 1 159 ? 24.294 -3.941 -13.732 1.00 55.41 159 SER A C 1
ATOM 1261 O O . SER A 1 159 ? 25.402 -3.480 -13.469 1.00 55.41 159 SER A O 1
ATOM 1263 N N . ARG A 1 160 ? 23.979 -4.355 -14.968 1.00 52.97 160 ARG A N 1
ATOM 1264 C CA . ARG A 1 160 ? 24.822 -4.113 -16.155 1.00 52.97 160 ARG A CA 1
ATOM 1265 C C . ARG A 1 160 ? 24.940 -2.624 -16.525 1.00 52.97 160 ARG A C 1
ATOM 1267 O O . ARG A 1 160 ? 25.830 -2.265 -17.286 1.00 52.97 16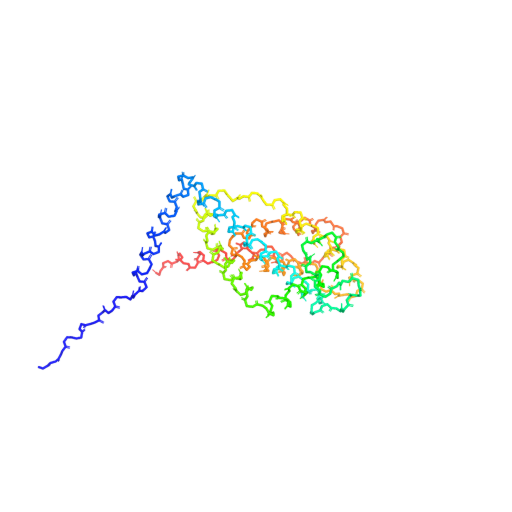0 ARG A O 1
ATOM 1274 N N . PHE A 1 161 ? 24.065 -1.774 -15.982 1.00 54.47 161 PHE A N 1
ATOM 1275 C CA . PHE A 1 161 ? 23.920 -0.350 -16.301 1.00 54.47 161 PHE A CA 1
ATOM 1276 C C . PHE A 1 161 ? 23.987 0.575 -15.065 1.00 54.47 161 PHE A C 1
ATOM 1278 O O . PHE A 1 161 ? 23.652 1.750 -15.172 1.00 54.47 161 PHE A O 1
ATOM 1285 N N . HIS A 1 162 ? 24.417 0.077 -13.894 1.00 54.19 162 HIS A N 1
ATOM 1286 C CA . HIS A 1 162 ? 24.540 0.844 -12.635 1.00 54.19 162 HIS A CA 1
ATOM 1287 C C . HIS A 1 162 ? 23.257 1.549 -12.144 1.00 54.19 162 HIS A C 1
ATOM 1289 O O . HIS A 1 162 ? 23.325 2.554 -11.433 1.00 54.19 162 HIS A O 1
ATOM 1295 N N . LEU A 1 163 ? 22.076 1.035 -12.483 1.00 58.47 163 LEU A N 1
ATOM 1296 C CA . LEU A 1 163 ? 20.814 1.623 -12.031 1.00 58.47 163 LEU A CA 1
ATOM 1297 C C . LEU A 1 163 ? 20.506 1.134 -10.606 1.00 58.47 163 LEU A C 1
ATOM 1299 O O . LEU A 1 163 ? 20.459 -0.068 -10.375 1.00 58.47 163 LEU A O 1
ATOM 1303 N N . CYS A 1 164 ? 20.369 2.090 -9.681 1.00 65.69 164 CYS A N 1
ATOM 1304 C CA . CYS A 1 164 ? 19.914 2.015 -8.282 1.00 65.69 164 CYS A CA 1
ATOM 1305 C C . CYS A 1 164 ? 20.065 0.668 -7.514 1.00 65.69 164 CYS A C 1
ATOM 1307 O O . CYS A 1 164 ? 19.412 -0.319 -7.849 1.00 65.69 164 CYS A O 1
ATOM 1309 N N . PRO A 1 165 ? 20.830 0.619 -6.400 1.00 71.50 165 PRO A N 1
ATOM 1310 C CA . PRO A 1 165 ? 20.927 -0.571 -5.550 1.00 71.50 165 PRO A CA 1
ATOM 1311 C C . PRO A 1 165 ? 19.571 -1.094 -5.050 1.00 71.50 165 PRO A C 1
ATOM 1313 O O . PRO A 1 165 ? 18.743 -0.323 -4.563 1.00 71.50 165 PRO A O 1
ATOM 1316 N N . LEU A 1 166 ? 19.399 -2.421 -5.038 1.00 75.00 166 LEU A N 1
ATOM 1317 C CA . LEU A 1 166 ? 18.210 -3.113 -4.513 1.00 75.00 166 LEU A CA 1
ATOM 1318 C C . LEU A 1 166 ? 17.841 -2.678 -3.079 1.00 75.00 166 LEU A C 1
ATOM 1320 O O . LEU A 1 166 ? 16.669 -2.635 -2.711 1.00 75.00 166 LEU A O 1
ATOM 1324 N N . SER A 1 167 ? 18.829 -2.305 -2.260 1.00 72.44 167 SER A N 1
ATOM 1325 C CA . SER A 1 167 ? 18.611 -1.781 -0.906 1.00 72.44 167 SER A CA 1
ATOM 1326 C C . SER A 1 167 ? 17.849 -0.452 -0.882 1.00 72.44 167 SER A C 1
ATOM 1328 O O . SER A 1 167 ? 17.045 -0.226 0.020 1.00 72.44 167 SER A O 1
ATOM 1330 N N . ARG A 1 168 ? 18.049 0.421 -1.877 1.00 77.25 168 ARG A N 1
ATOM 1331 C CA . ARG A 1 168 ? 17.315 1.689 -1.985 1.00 77.25 168 ARG A CA 1
ATOM 1332 C C . ARG A 1 168 ? 15.866 1.457 -2.404 1.00 77.25 168 ARG A C 1
ATOM 1334 O O . ARG A 1 168 ? 14.973 2.023 -1.783 1.00 77.25 168 ARG A O 1
ATOM 1341 N N . ALA A 1 169 ? 15.634 0.563 -3.367 1.00 79.25 169 ALA A N 1
ATOM 1342 C CA . ALA A 1 169 ? 14.292 0.163 -3.793 1.00 79.25 169 ALA A CA 1
ATOM 1343 C C . ALA A 1 169 ? 13.471 -0.458 -2.644 1.00 79.25 169 ALA A C 1
ATOM 1345 O O . ALA A 1 169 ? 12.297 -0.125 -2.472 1.00 79.25 169 ALA A O 1
ATOM 1346 N N . GLY A 1 170 ? 14.109 -1.296 -1.816 1.00 77.12 170 GLY A N 1
ATOM 1347 C CA . GLY A 1 170 ? 13.504 -1.856 -0.603 1.00 77.12 170 GLY A CA 1
ATOM 1348 C C . GLY A 1 170 ? 13.184 -0.795 0.454 1.00 77.12 170 GLY A C 1
ATOM 1349 O O . GLY A 1 170 ? 12.088 -0.789 1.011 1.00 77.12 170 GLY A O 1
ATOM 1350 N N . ASN A 1 171 ? 14.090 0.159 0.691 1.00 78.25 171 ASN A N 1
ATOM 1351 C CA . ASN A 1 171 ? 13.825 1.272 1.610 1.00 78.25 171 ASN A CA 1
ATOM 1352 C C . ASN A 1 171 ? 12.647 2.138 1.137 1.00 78.25 171 ASN A C 1
ATOM 1354 O O . ASN A 1 171 ? 11.810 2.521 1.953 1.00 78.25 171 ASN A O 1
ATOM 1358 N N . ALA A 1 172 ? 12.552 2.414 -0.167 1.00 82.00 172 ALA A N 1
ATOM 1359 C CA . ALA A 1 172 ? 11.430 3.152 -0.742 1.00 82.00 172 ALA A CA 1
ATOM 1360 C C . ALA A 1 172 ? 10.094 2.422 -0.519 1.00 82.00 172 ALA A C 1
ATOM 1362 O O . ALA A 1 172 ? 9.115 3.057 -0.127 1.00 82.00 172 ALA A O 1
ATOM 1363 N N . LEU A 1 173 ? 10.078 1.089 -0.660 1.00 80.56 173 LEU A N 1
ATOM 1364 C CA . LEU A 1 173 ? 8.900 0.263 -0.382 1.00 80.56 173 LEU A CA 1
ATOM 1365 C C . LEU A 1 173 ? 8.458 0.392 1.083 1.00 80.56 173 LEU A C 1
ATOM 1367 O O . LEU A 1 173 ? 7.290 0.659 1.357 1.00 80.56 173 LEU A O 1
ATOM 1371 N N . VAL A 1 174 ? 9.393 0.272 2.033 1.00 79.94 174 VAL A N 1
ATOM 1372 C CA . VAL A 1 174 ? 9.110 0.416 3.475 1.00 79.94 174 VAL A CA 1
ATOM 1373 C C . VAL A 1 174 ? 8.589 1.816 3.811 1.00 79.94 174 VAL A C 1
ATOM 1375 O O . VAL A 1 174 ? 7.637 1.956 4.583 1.00 79.94 174 VAL A O 1
ATOM 1378 N N . ILE A 1 175 ? 9.186 2.860 3.232 1.00 77.12 175 ILE A N 1
ATOM 1379 C CA . ILE A 1 175 ? 8.752 4.246 3.444 1.00 77.12 175 ILE A CA 1
ATOM 1380 C C . ILE A 1 175 ? 7.341 4.458 2.883 1.00 77.12 175 ILE A C 1
ATOM 1382 O O . ILE A 1 175 ? 6.501 5.040 3.568 1.00 77.12 175 ILE A O 1
ATOM 1386 N N . GLY A 1 176 ? 7.053 3.952 1.682 1.00 75.94 176 GLY A N 1
ATOM 1387 C CA . GLY A 1 176 ? 5.724 4.050 1.075 1.00 75.94 176 GLY A CA 1
ATOM 1388 C C . GLY A 1 176 ? 4.655 3.305 1.877 1.00 75.94 176 GLY A C 1
ATOM 1389 O O . GLY A 1 176 ? 3.602 3.874 2.157 1.00 75.94 176 GLY A O 1
ATOM 1390 N N . LEU A 1 177 ? 4.963 2.097 2.363 1.00 76.62 177 LEU A N 1
ATOM 1391 C CA . LEU A 1 177 ? 4.091 1.344 3.274 1.00 76.62 177 LEU A CA 1
ATOM 1392 C C . LEU A 1 177 ? 3.825 2.110 4.581 1.00 76.62 177 LEU A C 1
ATOM 1394 O O . LEU A 1 177 ? 2.721 2.066 5.120 1.00 76.62 177 LEU A O 1
ATOM 1398 N N . SER A 1 178 ? 4.818 2.850 5.083 1.00 68.62 178 SER A N 1
ATOM 1399 C CA . SER A 1 178 ? 4.727 3.607 6.341 1.00 68.62 178 SER A CA 1
ATOM 1400 C C . SER A 1 178 ? 3.766 4.796 6.292 1.00 68.62 178 SER A C 1
ATOM 1402 O O . SER A 1 178 ? 3.384 5.299 7.348 1.00 68.62 178 SER A O 1
ATOM 1404 N N . GLN A 1 179 ? 3.315 5.216 5.106 1.00 64.62 179 GLN A N 1
ATOM 1405 C CA . GLN A 1 179 ? 2.270 6.239 4.981 1.00 64.62 179 GLN A CA 1
ATOM 1406 C C . GLN A 1 179 ? 0.915 5.774 5.557 1.00 64.62 179 GLN A C 1
ATOM 1408 O O . GLN A 1 179 ? 0.040 6.604 5.791 1.00 64.62 179 GLN A O 1
ATOM 1413 N N . GLY A 1 180 ? 0.759 4.473 5.846 1.00 53.97 180 GLY A N 1
ATOM 1414 C CA . GLY A 1 180 ? -0.404 3.885 6.518 1.00 53.97 180 GLY A CA 1
ATOM 1415 C C . GLY A 1 180 ? -0.344 3.801 8.055 1.00 53.97 180 GLY A C 1
ATOM 1416 O O . GLY A 1 180 ? -1.260 3.234 8.641 1.00 53.97 180 GLY A O 1
ATOM 1417 N N . GLY A 1 181 ? 0.691 4.316 8.732 1.00 61.50 181 GLY A N 1
ATOM 1418 C CA . GLY A 1 181 ? 0.801 4.249 10.205 1.00 61.50 181 GLY A CA 1
ATOM 1419 C C . GLY A 1 181 ? 1.348 2.915 10.750 1.00 61.50 181 GLY A C 1
ATOM 1420 O O . GLY A 1 181 ? 2.149 2.253 10.076 1.00 61.50 181 GLY A O 1
ATOM 1421 N N . MET A 1 182 ? 0.958 2.524 11.976 1.00 56.38 182 MET A N 1
ATOM 1422 C CA . MET A 1 182 ? 1.411 1.275 12.632 1.00 56.38 182 MET A CA 1
ATOM 1423 C C . MET A 1 182 ? 0.737 0.030 12.034 1.00 56.38 182 MET A C 1
ATOM 1425 O O . MET A 1 182 ? 1.286 -1.067 12.070 1.00 56.38 182 MET A O 1
ATOM 1429 N N . ALA A 1 183 ? -0.413 0.194 11.382 1.00 54.12 183 ALA A N 1
ATOM 1430 C C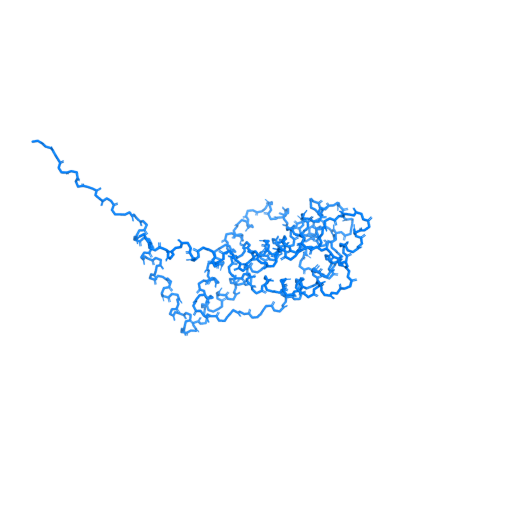A . ALA A 1 183 ? -1.069 -0.848 10.589 1.00 54.12 183 ALA A CA 1
ATOM 1431 C C . ALA A 1 183 ? -0.144 -1.522 9.552 1.00 54.12 183 ALA A C 1
ATOM 1433 O O . ALA A 1 183 ? -0.298 -2.699 9.220 1.00 54.12 183 ALA A O 1
ATOM 1434 N N . ALA A 1 184 ? 0.835 -0.783 9.031 1.00 60.06 184 ALA A N 1
ATOM 1435 C CA . ALA A 1 184 ? 1.762 -1.299 8.038 1.00 60.06 184 ALA A CA 1
ATOM 1436 C C . ALA A 1 184 ? 2.895 -2.149 8.638 1.00 60.06 184 ALA A C 1
ATOM 1438 O O . ALA A 1 184 ? 3.673 -2.693 7.861 1.00 60.06 184 ALA A O 1
ATOM 1439 N N . GLU A 1 185 ? 3.012 -2.304 9.965 1.00 66.31 185 GLU A N 1
ATOM 1440 C CA . GLU A 1 185 ? 4.121 -3.050 10.589 1.00 66.31 185 GLU A CA 1
ATOM 1441 C C . GLU A 1 185 ? 4.226 -4.492 10.079 1.00 66.31 185 GLU A C 1
ATOM 1443 O O . GLU A 1 185 ? 5.316 -4.935 9.740 1.00 66.31 185 GLU A O 1
ATOM 1448 N N . THR A 1 186 ? 3.114 -5.205 9.875 1.00 63.75 186 THR A N 1
ATOM 1449 C CA . THR A 1 186 ? 3.157 -6.564 9.298 1.00 63.75 186 THR A CA 1
ATOM 1450 C C . THR A 1 186 ? 3.694 -6.578 7.862 1.00 63.75 186 THR A C 1
ATOM 1452 O O . THR A 1 186 ? 4.436 -7.485 7.481 1.00 63.75 186 THR A O 1
ATOM 1455 N N . ALA A 1 187 ? 3.35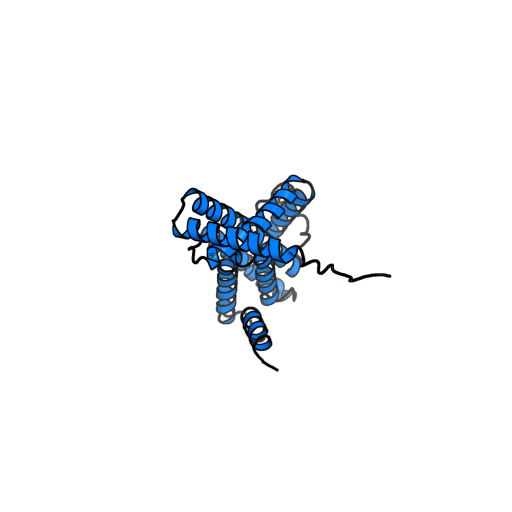1 -5.569 7.057 1.00 62.59 187 ALA A N 1
ATOM 1456 C CA . ALA A 1 187 ? 3.879 -5.425 5.701 1.00 62.59 187 ALA A CA 1
ATOM 1457 C C . ALA A 1 187 ? 5.365 -5.023 5.722 1.00 62.59 187 ALA A C 1
ATOM 1459 O O . ALA A 1 187 ? 6.161 -5.566 4.958 1.00 62.59 187 ALA A O 1
ATOM 1460 N N . LYS A 1 188 ? 5.762 -4.135 6.643 1.00 66.94 188 LYS A N 1
ATOM 1461 C CA . LYS A 1 188 ? 7.163 -3.751 6.868 1.00 66.94 188 LYS A CA 1
ATOM 1462 C C . LYS A 1 188 ? 7.995 -4.940 7.324 1.00 66.94 188 LYS A C 1
ATOM 1464 O O . LYS A 1 188 ? 9.089 -5.126 6.808 1.00 66.94 188 LYS A O 1
ATOM 1469 N N . GLU A 1 189 ? 7.482 -5.765 8.233 1.00 70.00 189 GLU A N 1
ATOM 1470 C CA . GLU A 1 189 ? 8.137 -6.991 8.685 1.00 70.00 189 GLU A CA 1
ATOM 1471 C C . GLU A 1 189 ? 8.354 -7.969 7.537 1.00 70.00 189 GLU A C 1
ATOM 1473 O O . GLU A 1 189 ? 9.424 -8.565 7.447 1.00 70.00 189 GLU A O 1
ATOM 1478 N N . LEU A 1 190 ? 7.372 -8.136 6.649 1.00 65.69 190 LEU A N 1
ATOM 1479 C CA . LEU A 1 190 ? 7.511 -9.009 5.487 1.00 65.69 190 LEU A CA 1
ATOM 1480 C C . LEU A 1 190 ? 8.623 -8.519 4.552 1.00 65.69 190 LEU A C 1
ATOM 1482 O O . LEU A 1 190 ? 9.520 -9.291 4.206 1.00 65.69 190 LEU A O 1
ATOM 1486 N N . VAL A 1 191 ? 8.616 -7.225 4.221 1.00 66.56 191 VAL A N 1
ATOM 1487 C CA . VAL A 1 191 ? 9.654 -6.604 3.384 1.00 66.56 191 VAL A CA 1
ATOM 1488 C C . VAL A 1 191 ? 11.022 -6.692 4.067 1.00 66.56 191 VAL A C 1
ATOM 1490 O O . VAL A 1 191 ? 11.999 -7.113 3.448 1.00 66.56 191 VAL A O 1
ATOM 1493 N N . ALA A 1 192 ? 11.094 -6.380 5.362 1.00 68.56 192 ALA A N 1
ATOM 1494 C CA . ALA A 1 192 ? 12.318 -6.445 6.150 1.00 68.56 192 ALA A CA 1
ATOM 1495 C C . ALA A 1 192 ? 12.868 -7.872 6.234 1.00 68.56 192 ALA A C 1
ATOM 1497 O O . ALA A 1 192 ? 14.061 -8.056 6.021 1.00 68.56 192 ALA A O 1
ATOM 1498 N N . ARG A 1 193 ? 12.023 -8.884 6.479 1.00 67.06 193 ARG A N 1
ATOM 1499 C CA . ARG A 1 193 ? 12.423 -10.302 6.525 1.00 67.06 193 ARG A CA 1
ATOM 1500 C C . ARG A 1 193 ? 12.940 -10.793 5.183 1.00 67.06 193 ARG A C 1
ATOM 1502 O O . ARG A 1 193 ? 13.888 -11.572 5.150 1.00 67.06 193 ARG A O 1
ATOM 1509 N N . ARG A 1 194 ? 12.320 -10.379 4.077 1.00 65.44 194 ARG A N 1
ATOM 1510 C CA . ARG A 1 194 ? 12.787 -10.768 2.746 1.00 65.44 194 ARG A CA 1
ATOM 1511 C C . ARG A 1 194 ? 14.133 -10.130 2.430 1.00 65.44 194 ARG A C 1
ATOM 1513 O O . ARG A 1 194 ? 15.072 -10.842 2.084 1.00 65.44 194 ARG A O 1
ATOM 1520 N N . TRP A 1 195 ? 14.278 -8.823 2.649 1.00 66.00 195 TRP A N 1
ATOM 1521 C CA . TRP A 1 195 ? 15.562 -8.136 2.465 1.00 66.00 195 TRP A CA 1
ATOM 1522 C C . TRP A 1 195 ? 16.640 -8.633 3.435 1.00 66.00 195 TRP A C 1
ATOM 1524 O O . TRP A 1 195 ? 17.804 -8.736 3.054 1.00 66.00 195 TRP A O 1
ATOM 1534 N N . SER A 1 196 ? 16.262 -9.019 4.657 1.00 59.03 196 SER A N 1
ATOM 1535 C CA . SER A 1 196 ? 17.151 -9.642 5.640 1.00 59.03 196 SER A CA 1
ATOM 1536 C C . SER A 1 196 ? 17.443 -11.118 5.356 1.00 59.03 196 SER A C 1
ATOM 1538 O O . SER A 1 196 ? 18.143 -11.736 6.145 1.00 59.03 196 SER A O 1
ATOM 1540 N N . LYS A 1 197 ? 16.889 -11.728 4.311 1.00 54.16 197 LYS A N 1
ATOM 1541 C CA . LYS A 1 197 ? 17.282 -13.070 3.848 1.00 54.16 197 LYS A CA 1
ATOM 1542 C C . LYS A 1 197 ? 18.023 -13.000 2.514 1.00 54.16 197 LYS A C 1
ATOM 1544 O O . LYS A 1 197 ? 18.916 -13.803 2.265 1.00 54.16 197 LYS A O 1
ATOM 1549 N N . ASN A 1 198 ? 17.724 -11.992 1.693 1.00 47.09 198 ASN A N 1
ATOM 1550 C CA . ASN A 1 198 ? 18.375 -11.792 0.398 1.00 47.09 198 ASN A CA 1
ATOM 1551 C C . ASN A 1 198 ? 19.843 -11.340 0.485 1.00 47.09 198 ASN A C 1
ATOM 1553 O O . ASN A 1 198 ? 20.568 -11.464 -0.494 1.00 47.09 198 ASN A O 1
ATOM 1557 N N . TRP A 1 199 ? 20.329 -10.861 1.637 1.00 42.38 199 TRP A N 1
ATOM 1558 C CA . TRP A 1 199 ? 21.764 -10.567 1.810 1.00 42.38 199 TRP A CA 1
ATOM 1559 C C . TRP A 1 199 ? 22.629 -11.823 2.013 1.00 42.38 199 TRP A C 1
ATOM 1561 O O . TRP A 1 199 ? 23.850 -11.733 1.906 1.00 42.38 199 TRP A O 1
ATOM 1571 N N . GLU A 1 200 ? 22.020 -12.988 2.272 1.00 40.19 200 GLU A N 1
ATOM 1572 C CA . GLU A 1 200 ? 22.724 -14.275 2.396 1.00 40.19 200 GLU A CA 1
ATOM 1573 C C . GLU A 1 200 ? 22.780 -15.052 1.067 1.00 40.19 200 GLU A C 1
ATOM 1575 O O . GLU A 1 200 ? 23.498 -16.046 0.961 1.00 40.19 200 GLU A O 1
ATOM 1580 N N . THR A 1 201 ? 22.063 -14.613 0.025 1.00 40.81 201 THR A N 1
ATOM 1581 C CA . THR A 1 201 ? 21.976 -15.325 -1.260 1.00 40.81 201 THR A CA 1
ATOM 1582 C C . THR A 1 201 ? 22.687 -14.582 -2.397 1.00 40.81 201 THR A C 1
ATOM 1584 O O . THR A 1 201 ? 22.183 -13.635 -2.981 1.00 40.81 201 THR A O 1
ATOM 1587 N N . ASN A 1 202 ? 23.899 -15.055 -2.708 1.00 45.12 202 ASN A N 1
ATOM 1588 C CA . ASN A 1 202 ? 24.590 -15.150 -4.009 1.00 45.12 202 ASN A CA 1
ATOM 1589 C C . ASN A 1 202 ? 24.453 -14.077 -5.119 1.00 45.12 202 ASN A C 1
ATOM 1591 O O . ASN A 1 202 ? 24.811 -14.372 -6.258 1.00 45.12 202 ASN A O 1
ATOM 1595 N N . VAL A 1 203 ? 24.079 -12.826 -4.843 1.00 43.34 203 VAL A N 1
ATOM 1596 C CA . VAL A 1 203 ? 24.322 -11.713 -5.784 1.00 43.34 203 VAL A CA 1
ATOM 1597 C C . VAL A 1 203 ? 24.870 -10.497 -5.038 1.00 43.34 203 VAL A C 1
ATOM 1599 O O . VAL A 1 203 ? 24.144 -9.596 -4.637 1.00 43.34 203 VAL A O 1
ATOM 1602 N N . GLY A 1 204 ? 26.195 -10.466 -4.881 1.00 36.94 204 GLY A N 1
ATOM 1603 C CA . GLY A 1 204 ? 26.935 -9.246 -4.552 1.00 36.94 204 GLY A CA 1
ATOM 1604 C C . GLY A 1 204 ? 27.236 -9.045 -3.069 1.00 36.94 204 GLY A C 1
ATOM 1605 O O . GLY A 1 204 ? 26.644 -8.208 -2.394 1.00 36.94 204 GLY A O 1
ATOM 1606 N N . THR A 1 205 ? 28.263 -9.738 -2.584 1.00 44.34 205 THR A N 1
ATOM 1607 C CA . THR A 1 205 ? 29.061 -9.289 -1.441 1.00 44.34 205 THR A CA 1
ATOM 1608 C C . THR A 1 205 ? 29.560 -7.859 -1.685 1.00 44.34 205 THR A C 1
ATOM 1610 O O . THR A 1 205 ? 30.457 -7.684 -2.506 1.00 44.34 205 THR A O 1
ATOM 1613 N N . ALA A 1 206 ? 28.966 -6.871 -0.998 1.00 39.88 206 ALA A N 1
ATOM 1614 C CA . ALA A 1 206 ? 29.592 -5.653 -0.447 1.00 39.88 206 ALA A CA 1
ATOM 1615 C C . ALA A 1 206 ? 28.669 -4.414 -0.471 1.00 39.88 206 ALA A C 1
ATOM 1617 O O . ALA A 1 206 ? 28.934 -3.493 -1.232 1.00 39.88 206 ALA A O 1
ATOM 1618 N N . VAL A 1 207 ? 27.657 -4.304 0.406 1.00 41.69 207 VAL A N 1
ATOM 1619 C CA . VAL A 1 207 ? 27.207 -2.979 0.899 1.00 41.69 207 VAL A CA 1
ATOM 1620 C C . VAL A 1 207 ? 26.724 -3.078 2.355 1.00 41.69 207 VAL A C 1
ATOM 1622 O O . VAL A 1 207 ? 25.892 -3.904 2.707 1.00 41.69 207 VAL A O 1
ATOM 1625 N N . ASN A 1 208 ? 27.296 -2.208 3.184 1.00 36.16 208 ASN A N 1
ATOM 1626 C CA . ASN A 1 208 ? 27.262 -2.126 4.645 1.00 36.16 208 ASN A CA 1
ATOM 1627 C C . ASN A 1 208 ? 25.882 -2.160 5.348 1.00 36.16 208 ASN A C 1
ATOM 1629 O O . ASN A 1 208 ? 24.895 -1.588 4.892 1.00 36.16 208 ASN A O 1
ATOM 1633 N N . VAL A 1 209 ? 25.921 -2.724 6.562 1.00 36.12 209 VAL A N 1
ATOM 1634 C CA . VAL A 1 209 ? 24.915 -3.008 7.619 1.00 36.12 209 VAL A CA 1
ATOM 1635 C C . VAL A 1 209 ? 24.006 -1.831 8.074 1.00 36.12 209 VAL A C 1
ATOM 1637 O O . VAL A 1 209 ? 23.302 -1.924 9.073 1.00 36.12 209 VAL A O 1
ATOM 1640 N N . ALA A 1 210 ? 23.936 -0.703 7.370 1.00 38.69 210 ALA A N 1
ATOM 1641 C CA . ALA A 1 210 ? 23.335 0.514 7.931 1.00 38.69 210 ALA A CA 1
ATOM 1642 C C . ALA A 1 210 ? 21.788 0.595 7.900 1.00 38.69 210 ALA A C 1
ATOM 1644 O O . ALA A 1 210 ? 21.215 1.339 8.695 1.00 38.69 210 ALA A O 1
ATOM 1645 N N . ALA A 1 211 ? 21.085 -0.134 7.023 1.00 37.75 211 ALA A N 1
ATOM 1646 C CA . ALA A 1 211 ? 19.654 0.126 6.784 1.00 37.75 211 ALA A CA 1
ATOM 1647 C C . ALA A 1 211 ? 18.699 -0.548 7.792 1.00 37.75 211 ALA A C 1
ATOM 1649 O O . ALA A 1 211 ? 17.732 0.074 8.227 1.00 37.75 211 ALA A O 1
ATOM 1650 N N . ALA A 1 212 ? 18.987 -1.776 8.240 1.00 38.12 212 ALA A N 1
ATOM 1651 C CA . ALA A 1 212 ? 18.108 -2.495 9.173 1.00 38.12 212 ALA A CA 1
ATOM 1652 C C . ALA A 1 212 ? 18.124 -1.909 10.602 1.00 38.12 212 ALA A C 1
ATOM 1654 O O . ALA A 1 212 ? 17.167 -2.066 11.357 1.00 38.12 212 ALA A O 1
ATOM 1655 N N . ALA A 1 213 ? 19.182 -1.180 10.972 1.00 36.75 213 ALA A N 1
ATOM 1656 C CA . ALA A 1 213 ? 19.304 -0.568 12.295 1.00 36.75 213 ALA A CA 1
ATOM 1657 C C . ALA A 1 213 ? 18.470 0.721 12.461 1.00 36.75 213 ALA A C 1
ATOM 1659 O O . ALA A 1 213 ? 18.171 1.115 13.590 1.00 36.75 213 ALA A O 1
ATOM 1660 N N . LEU A 1 214 ? 18.064 1.378 11.367 1.00 39.03 214 LEU A N 1
ATOM 1661 C CA . LEU A 1 214 ? 17.393 2.683 11.437 1.00 39.03 214 LEU A CA 1
ATOM 1662 C C . LEU A 1 214 ? 15.888 2.596 11.735 1.00 39.03 214 LEU A C 1
ATOM 1664 O O . LEU A 1 214 ? 15.346 3.537 12.309 1.00 39.03 214 LEU A O 1
ATOM 1668 N N . ALA A 1 215 ? 15.231 1.468 11.448 1.00 36.56 215 ALA A N 1
ATOM 1669 C CA . ALA A 1 215 ? 13.814 1.283 11.779 1.00 36.56 215 ALA A CA 1
ATOM 1670 C C . ALA A 1 215 ? 13.588 0.907 13.258 1.00 36.56 215 ALA A C 1
ATOM 1672 O O . ALA A 1 215 ? 12.609 1.334 13.860 1.00 36.56 215 ALA A O 1
ATOM 1673 N N . VAL A 1 216 ? 14.523 0.180 13.882 1.00 35.16 216 VAL A N 1
ATOM 1674 C CA . VAL A 1 216 ? 14.396 -0.253 15.290 1.00 35.16 216 VAL A CA 1
ATOM 1675 C C . VAL A 1 216 ? 15.042 0.750 16.267 1.00 35.16 216 VAL A C 1
ATOM 1677 O O . VAL A 1 216 ? 14.622 0.873 17.418 1.00 35.16 216 VAL A O 1
ATOM 1680 N N . GLY A 1 217 ? 16.039 1.528 15.825 1.00 28.80 217 GLY A N 1
ATOM 1681 C CA . GLY A 1 217 ? 16.795 2.449 16.688 1.00 28.80 217 GLY A CA 1
ATOM 1682 C C . GLY A 1 217 ? 16.119 3.791 17.005 1.00 28.80 217 GLY A C 1
ATOM 1683 O O . GLY A 1 217 ? 16.426 4.395 18.039 1.00 28.80 217 GLY A O 1
ATOM 1684 N N . ALA A 1 218 ? 15.189 4.266 16.168 1.00 33.16 218 ALA A N 1
ATOM 1685 C CA . ALA A 1 218 ? 14.541 5.569 16.364 1.00 33.16 218 ALA A CA 1
ATOM 1686 C C . ALA A 1 218 ? 13.609 5.596 17.593 1.00 33.16 218 ALA A C 1
ATOM 1688 O O . ALA A 1 218 ? 13.509 6.621 18.272 1.00 33.16 218 ALA A O 1
ATOM 1689 N N . SER A 1 219 ? 13.015 4.457 17.955 1.00 35.66 219 SER A N 1
ATOM 1690 C CA . SER A 1 219 ? 12.103 4.351 19.102 1.00 35.66 219 SER A CA 1
ATOM 1691 C C . SER A 1 219 ? 12.844 4.331 20.447 1.00 35.66 219 SER A C 1
ATOM 1693 O O . SER A 1 219 ? 12.379 4.905 21.431 1.00 35.66 219 SER A O 1
ATOM 1695 N N . VAL A 1 220 ? 14.050 3.752 20.504 1.00 33.81 220 VAL A N 1
ATOM 1696 C CA . VAL A 1 220 ? 14.817 3.620 21.762 1.00 33.81 220 VAL A CA 1
ATOM 1697 C C . VAL A 1 220 ? 15.560 4.915 22.130 1.00 33.81 220 VAL A C 1
ATOM 1699 O O . VAL A 1 220 ? 15.688 5.251 23.312 1.00 33.81 220 VAL A O 1
ATOM 1702 N N . ALA A 1 221 ? 16.015 5.693 21.141 1.00 36.88 221 ALA A N 1
ATOM 1703 C CA . ALA A 1 221 ? 16.699 6.966 21.386 1.00 36.88 221 ALA A CA 1
ATOM 1704 C C . ALA A 1 221 ? 15.741 8.083 21.847 1.00 36.88 221 ALA A C 1
ATOM 1706 O O . ALA A 1 221 ? 16.113 8.896 22.700 1.00 36.88 221 ALA A O 1
ATOM 1707 N N . ALA A 1 222 ? 14.500 8.092 21.346 1.00 38.50 222 ALA A N 1
ATOM 1708 C CA . ALA A 1 222 ? 13.466 9.029 21.785 1.00 38.50 222 ALA A CA 1
ATOM 1709 C C . ALA A 1 222 ? 13.055 8.785 23.250 1.00 38.50 222 ALA A C 1
ATOM 1711 O O . ALA A 1 222 ? 12.885 9.738 24.012 1.00 38.50 222 ALA A O 1
ATOM 1712 N N . LEU A 1 223 ? 13.010 7.519 23.682 1.00 37.25 223 LEU A N 1
ATOM 1713 C CA . LEU A 1 223 ? 12.672 7.156 25.060 1.00 37.25 223 LEU A CA 1
ATOM 1714 C C . LEU A 1 223 ? 13.791 7.495 26.060 1.00 37.25 223 LEU A C 1
ATOM 1716 O O . LEU A 1 223 ? 13.505 8.004 27.139 1.00 37.25 223 LEU A O 1
ATOM 1720 N N . ARG A 1 224 ? 15.075 7.329 25.708 1.00 35.38 224 ARG A N 1
ATOM 1721 C CA . ARG A 1 224 ? 16.188 7.648 26.632 1.00 35.38 224 ARG A CA 1
ATOM 1722 C C . ARG A 1 224 ? 16.415 9.142 26.871 1.00 35.38 224 ARG A C 1
ATOM 1724 O O . ARG A 1 224 ? 16.961 9.506 27.913 1.00 35.38 224 ARG A O 1
ATOM 1731 N N . ARG A 1 225 ? 16.012 10.019 25.945 1.00 41.34 225 ARG A N 1
ATOM 1732 C CA . ARG A 1 225 ? 16.162 11.478 26.118 1.00 41.34 225 ARG A CA 1
ATOM 1733 C C . ARG A 1 225 ? 15.095 12.080 27.039 1.00 41.34 225 ARG A C 1
ATOM 1735 O O . ARG A 1 225 ? 15.329 13.147 27.595 1.00 41.34 225 ARG A O 1
ATOM 1742 N N . ALA A 1 226 ? 13.978 11.378 27.239 1.00 42.69 226 ALA A N 1
ATOM 1743 C CA . ALA A 1 226 ? 12.888 11.784 28.124 1.00 42.69 226 ALA A CA 1
ATOM 1744 C C . ALA A 1 226 ? 13.089 11.362 29.596 1.00 42.69 226 ALA A C 1
ATOM 1746 O O . ALA A 1 226 ? 12.360 11.831 30.465 1.00 42.69 226 ALA A O 1
ATOM 1747 N N . SER A 1 227 ? 14.074 10.505 29.898 1.00 43.22 227 SER A N 1
ATOM 1748 C CA . SER A 1 227 ? 14.252 9.899 31.232 1.00 43.22 227 SER A CA 1
ATOM 1749 C C . SER A 1 227 ? 15.446 10.422 32.038 1.00 43.22 227 SER A C 1
ATOM 1751 O O . SER A 1 227 ? 15.797 9.815 33.046 1.00 43.22 227 SER A O 1
ATOM 1753 N N . ARG A 1 228 ? 16.106 11.516 31.631 1.00 33.16 228 ARG A N 1
ATOM 1754 C CA . ARG A 1 228 ? 17.129 12.154 32.480 1.00 33.16 228 ARG A CA 1
ATOM 1755 C C . ARG A 1 228 ? 16.493 13.267 33.320 1.00 33.16 228 ARG A C 1
ATOM 1757 O O . ARG A 1 228 ? 16.145 14.297 32.743 1.00 33.16 228 ARG A O 1
ATOM 1764 N N . PRO A 1 229 ? 16.340 13.092 34.646 1.00 43.28 229 PRO A N 1
ATOM 1765 C CA . PRO A 1 229 ? 15.983 14.198 35.522 1.00 43.28 229 PRO A CA 1
ATOM 1766 C C . PRO A 1 229 ? 17.158 15.187 35.587 1.00 43.28 229 PRO A C 1
ATOM 1768 O O . PRO A 1 229 ? 18.319 14.778 35.495 1.00 43.28 229 PRO A O 1
ATOM 1771 N N . ARG A 1 230 ? 16.835 16.481 35.673 1.00 42.06 230 ARG A N 1
ATOM 1772 C CA . ARG A 1 230 ? 17.801 17.541 35.991 1.00 42.06 230 ARG A CA 1
ATOM 1773 C C . ARG A 1 230 ? 18.258 17.432 37.437 1.00 42.06 230 ARG A C 1
ATOM 1775 O O . ARG A 1 230 ? 17.398 17.086 38.275 1.00 42.06 230 ARG A O 1
#

Secondary structure (DSSP, 8-state):
-----------THHHHHHHHHHHHHHHHHHHHTT-HHHHHHHHHHHHHHHHHHHHHHHHHHHHHTT-SSPPP-TTS-TT---TT-TTS-HHHHHHHHHHHHHHHHH-HHHHHHHHHHHHHHHHHHHHHHTTPPPPP-HHHHHHHHHHHHHHHHHHHHHGGGT---HHHHHHHHHHHHHTTGGGGHHHHHHHHHHHHHHTTSSS-----STTHHHHHHHHHHHHHHSS---

Radius of gyration: 22.36 Å; chains: 1; bounding box: 50×68×66 Å

Sequence (230 aa):
MAGRVADAKLPEWKDAVQQASLKVREFTKRLQAQEASLLECIDVAYRLVLAEGVRSGIIATCQELSLWPPPPNPHVEADDCCFQDTSAPLPVIAQRAFNDEKRRDSHESFRLLYKKATTASFLVDFASEAGQALPDLQHYRTMLDEFMQRVEEWTAHSSRFHLCPLSRAGNALVIGLSQGGMAAETAKELVARRWSKNWETNVGTAVNVAAAALAVGASVAALRRASRPR